Protein AF-A0A3E0H9E6-F1 (afdb_monomer_lite)

Foldseek 3Di:
DALQVLVVLLVVLLVVLVVLLVLLLLLLVLLCLCQPDPLNVLLVLLVLLLVLLVVCVPVLQVLLVVQVVVVVVDVPDDLVSLVVSVVRSDDPPDDPVNCVSCVVLSVVCSNDRSVVSSVVSNVSSVVSVPDFRDDPNDTDGQWDQDQDPNDGDTDGVLRVSVVSLLVSLVVLLVSLVSSLVSLLVSLVVLLVDQAPVSHHDDPLPDAAAEDQDDPPDDDVVCVVPVVLLVRLQVSLVSSLVVLCVSNVSSLVSSLSSCVSNPPVVCNVSSVVSNVSSVVSSVSSSVSSVPCSNSSDYHHHPPDD

Radius of gyration: 30.17 Å; chains: 1; bounding box: 60×54×99 Å

Structure (mmCIF, N/CA/C/O backbone):
data_AF-A0A3E0H9E6-F1
#
_entry.id   AF-A0A3E0H9E6-F1
#
loop_
_atom_site.group_PDB
_atom_site.id
_atom_site.type_symbol
_atom_site.label_atom_id
_atom_site.label_alt_id
_atom_site.label_comp_id
_atom_site.label_asym_id
_atom_site.label_entity_id
_atom_site.label_seq_id
_atom_site.pdbx_PDB_ins_code
_atom_site.Cartn_x
_atom_site.Cartn_y
_atom_site.Cartn_z
_atom_site.occupancy
_atom_site.B_iso_or_equiv
_atom_site.auth_seq_id
_atom_site.auth_comp_id
_atom_site.auth_asym_id
_atom_site.auth_atom_id
_atom_site.pdbx_PDB_model_num
ATOM 1 N N . MET A 1 1 ? 18.368 -17.566 -20.730 1.00 61.59 1 MET A N 1
ATOM 2 C CA . MET A 1 1 ? 16.972 -17.084 -20.854 1.00 61.59 1 MET A CA 1
ATOM 3 C C . MET A 1 1 ? 16.957 -16.021 -21.938 1.00 61.59 1 MET A C 1
ATOM 5 O O . MET A 1 1 ? 17.823 -15.155 -21.892 1.00 61.59 1 MET A O 1
ATOM 9 N N . SER A 1 2 ? 16.083 -16.123 -22.942 1.00 75.12 2 SER A N 1
ATOM 10 C CA . SER A 1 2 ? 16.075 -15.157 -24.052 1.00 75.12 2 SER A CA 1
ATOM 11 C C . SER A 1 2 ? 15.461 -13.810 -23.623 1.00 75.12 2 SER A C 1
ATOM 13 O O . SER A 1 2 ? 14.593 -13.808 -22.743 1.00 75.12 2 SER A O 1
ATOM 15 N N . PRO A 1 3 ? 15.856 -12.670 -24.232 1.00 72.81 3 PRO A N 1
ATOM 16 C CA . PRO A 1 3 ? 15.270 -11.351 -23.944 1.00 72.81 3 PRO A CA 1
ATOM 17 C C . PRO A 1 3 ? 13.743 -11.347 -24.084 1.00 72.81 3 PRO A C 1
ATOM 19 O O . PRO A 1 3 ? 13.028 -10.780 -23.264 1.00 72.81 3 PRO A O 1
ATOM 22 N N . TYR A 1 4 ? 13.245 -12.095 -25.070 1.00 78.81 4 TYR A N 1
ATOM 23 C CA . TYR A 1 4 ? 11.824 -12.295 -25.330 1.00 78.81 4 TYR A CA 1
ATOM 24 C C . TYR A 1 4 ? 11.073 -12.955 -24.160 1.00 78.81 4 TYR A C 1
ATOM 26 O O . TYR A 1 4 ? 9.999 -12.507 -23.763 1.00 78.81 4 TYR A O 1
ATOM 34 N N . GLN A 1 5 ? 11.640 -14.017 -23.576 1.00 83.06 5 GLN A N 1
ATOM 35 C CA . GLN A 1 5 ? 11.038 -14.696 -22.422 1.00 83.06 5 GLN A CA 1
ATOM 36 C C . GLN A 1 5 ? 11.009 -13.795 -21.185 1.00 83.06 5 GLN A C 1
ATOM 38 O O . GLN A 1 5 ? 10.076 -13.878 -20.386 1.00 83.06 5 GLN A O 1
ATOM 43 N N . LEU A 1 6 ? 12.032 -12.954 -21.020 1.00 82.50 6 LEU A N 1
ATOM 44 C CA . LEU A 1 6 ? 12.147 -12.050 -19.884 1.00 82.50 6 LEU A CA 1
ATOM 45 C C . LEU A 1 6 ? 11.140 -10.894 -19.980 1.00 82.50 6 LEU A C 1
ATOM 47 O O . LEU A 1 6 ? 10.395 -10.676 -19.027 1.00 82.50 6 LEU A O 1
ATOM 51 N N . GLY A 1 7 ? 11.047 -10.237 -21.141 1.00 81.00 7 GLY A N 1
ATOM 52 C CA . GLY A 1 7 ? 10.081 -9.157 -21.376 1.00 81.00 7 GLY A CA 1
ATOM 53 C C . GLY A 1 7 ? 8.632 -9.633 -21.258 1.00 81.00 7 GLY A C 1
ATOM 54 O O . GLY A 1 7 ? 7.837 -9.033 -20.539 1.00 81.00 7 GLY A O 1
ATOM 55 N N . ARG A 1 8 ? 8.301 -10.801 -21.830 1.00 86.25 8 ARG A N 1
ATOM 56 C CA . ARG A 1 8 ? 6.968 -11.412 -21.671 1.00 86.25 8 ARG A CA 1
ATOM 57 C C . ARG A 1 8 ? 6.643 -11.729 -20.205 1.00 86.25 8 ARG A C 1
ATOM 59 O O . ARG A 1 8 ? 5.490 -11.639 -19.787 1.00 86.25 8 ARG A O 1
ATOM 66 N N . ARG A 1 9 ? 7.637 -12.138 -19.407 1.00 87.50 9 ARG A N 1
ATOM 67 C CA . ARG A 1 9 ? 7.449 -12.382 -17.968 1.00 87.50 9 ARG A CA 1
ATOM 68 C C . ARG A 1 9 ? 7.161 -11.080 -17.223 1.00 87.50 9 ARG A C 1
ATOM 70 O O . ARG A 1 9 ? 6.265 -11.076 -16.386 1.00 87.50 9 ARG A O 1
ATOM 77 N N . TYR A 1 10 ? 7.892 -10.009 -17.523 1.00 88.88 10 TYR A N 1
ATOM 78 C CA . TYR A 1 10 ? 7.668 -8.698 -16.914 1.00 88.88 10 TYR A CA 1
ATOM 79 C C . TYR A 1 10 ? 6.276 -8.152 -17.248 1.00 88.88 10 TYR A C 1
ATOM 81 O O . TYR A 1 10 ? 5.536 -7.766 -16.349 1.00 88.88 10 TYR A O 1
ATOM 89 N N . GLU A 1 11 ? 5.864 -8.235 -18.511 1.00 88.12 11 GLU A N 1
ATOM 90 C CA .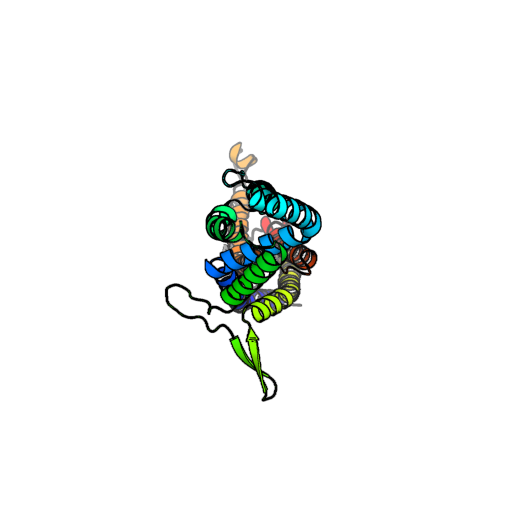 GLU A 1 11 ? 4.536 -7.807 -18.953 1.00 88.12 11 GLU A CA 1
ATOM 91 C C . GLU A 1 11 ? 3.410 -8.570 -18.235 1.00 88.12 11 GLU A C 1
ATOM 93 O O . GLU A 1 11 ? 2.479 -7.963 -17.712 1.00 88.12 11 GLU A O 1
ATOM 98 N N . ARG A 1 12 ? 3.522 -9.899 -18.105 1.00 89.94 12 ARG A N 1
ATOM 99 C CA . ARG A 1 12 ? 2.558 -10.705 -17.329 1.00 89.94 12 ARG A CA 1
ATOM 100 C C . ARG A 1 12 ? 2.491 -10.295 -15.859 1.00 89.94 12 ARG A C 1
ATOM 102 O O . ARG A 1 12 ? 1.411 -10.309 -15.275 1.00 89.94 12 ARG A O 1
ATOM 109 N N . LEU A 1 13 ? 3.629 -9.945 -15.259 1.00 91.31 13 LEU A N 1
ATOM 110 C CA . LEU A 1 13 ? 3.666 -9.446 -13.884 1.00 91.31 13 LEU A CA 1
ATOM 111 C C . LEU A 1 13 ? 2.996 -8.072 -13.769 1.00 91.31 13 LEU A C 1
ATOM 113 O O . LEU A 1 13 ? 2.311 -7.837 -12.778 1.00 91.31 13 LEU A O 1
ATOM 117 N N . LEU A 1 14 ? 3.135 -7.197 -14.770 1.00 89.69 14 LEU A N 1
ATOM 118 C CA . LEU A 1 14 ? 2.406 -5.927 -14.823 1.00 89.69 14 LEU A CA 1
ATOM 119 C C . LEU A 1 14 ? 0.898 -6.144 -14.977 1.00 89.69 14 LEU A C 1
ATOM 121 O O . LEU A 1 14 ? 0.135 -5.513 -14.261 1.00 89.69 14 LEU A O 1
ATOM 125 N N . PHE A 1 15 ? 0.455 -7.083 -15.819 1.00 89.50 15 PHE A N 1
ATOM 126 C CA . PHE A 1 15 ? -0.969 -7.431 -15.939 1.00 89.50 15 PHE A CA 1
ATOM 127 C C . PHE A 1 15 ? -1.581 -7.924 -14.621 1.00 89.50 15 PHE A C 1
ATOM 129 O O . PHE A 1 15 ? -2.765 -7.706 -14.365 1.00 89.50 15 PHE A O 1
ATOM 136 N N . PHE A 1 16 ? -0.777 -8.548 -13.758 1.00 89.94 16 PHE A N 1
ATOM 137 C CA . PHE A 1 16 ? -1.220 -8.975 -12.433 1.00 89.94 16 PHE A CA 1
ATOM 138 C C . PHE A 1 16 ? -1.542 -7.798 -11.491 1.00 89.94 16 PHE A C 1
ATOM 140 O O . PHE A 1 16 ? -2.224 -7.998 -10.486 1.00 89.94 16 PHE A O 1
ATOM 147 N N . SER A 1 17 ? -1.137 -6.563 -11.825 1.00 90.31 17 SER A N 1
ATOM 148 C CA . SER A 1 17 ? -1.519 -5.374 -11.055 1.00 90.31 17 SER A CA 1
ATOM 149 C C . SER A 1 17 ? -3.026 -5.115 -11.093 1.00 90.31 17 SER A C 1
ATOM 151 O O . SER A 1 17 ? -3.571 -4.650 -10.098 1.00 90.31 17 SER A O 1
ATOM 153 N N . GLY A 1 18 ? -3.722 -5.449 -12.186 1.00 89.44 18 GLY A N 1
ATOM 154 C CA . GLY A 1 18 ? -5.162 -5.208 -12.335 1.00 89.44 18 GLY A CA 1
ATOM 155 C C . GLY A 1 18 ? -5.994 -5.923 -11.263 1.00 89.44 18 GLY A C 1
ATOM 156 O O . GLY A 1 18 ? -6.644 -5.252 -10.459 1.00 89.44 18 GLY A O 1
ATOM 157 N N . PRO A 1 19 ? -5.935 -7.267 -11.176 1.00 91.56 19 PRO A N 1
ATOM 158 C CA . PRO A 1 19 ? -6.619 -8.021 -10.125 1.00 91.56 19 PRO A CA 1
ATOM 159 C C . PRO A 1 19 ? -6.210 -7.594 -8.710 1.00 91.56 19 PRO A C 1
ATOM 161 O O . PRO A 1 19 ? -7.069 -7.454 -7.842 1.00 91.56 19 PRO A O 1
ATOM 164 N N . LEU A 1 20 ? -4.918 -7.326 -8.479 1.00 92.38 20 LEU A N 1
ATOM 165 C CA . LEU A 1 20 ? -4.438 -6.839 -7.181 1.00 92.38 20 LEU A CA 1
ATOM 166 C C . LEU A 1 20 ? -5.007 -5.458 -6.835 1.00 92.38 20 LEU A C 1
ATOM 168 O O . LEU A 1 20 ? -5.327 -5.209 -5.676 1.00 92.38 20 LEU A O 1
ATOM 172 N N . THR A 1 21 ? -5.180 -4.582 -7.828 1.00 91.69 21 THR A N 1
ATOM 173 C CA . THR A 1 21 ? -5.786 -3.255 -7.644 1.00 91.69 21 THR A CA 1
ATOM 174 C C . THR A 1 21 ? -7.235 -3.406 -7.215 1.00 91.69 21 THR A C 1
ATOM 176 O O . THR A 1 21 ? -7.652 -2.750 -6.269 1.00 91.69 21 THR A O 1
ATOM 179 N N . LEU A 1 22 ? -7.995 -4.300 -7.853 1.00 90.25 22 LEU A N 1
ATOM 180 C CA . LEU A 1 22 ? -9.393 -4.548 -7.489 1.00 90.25 22 LEU A CA 1
ATOM 181 C C . LEU A 1 22 ? -9.526 -5.040 -6.045 1.00 90.25 22 LEU A C 1
ATOM 183 O O . LEU A 1 22 ? -10.359 -4.530 -5.298 1.00 90.25 22 LEU A O 1
ATOM 187 N N . VAL A 1 23 ? -8.671 -5.981 -5.632 1.00 90.56 23 VAL A N 1
ATOM 188 C CA . VAL A 1 23 ? -8.645 -6.466 -4.244 1.00 90.56 23 VAL A CA 1
ATOM 189 C C . VAL A 1 23 ? -8.260 -5.338 -3.281 1.00 90.56 23 VAL A C 1
ATOM 191 O O . VAL A 1 23 ? -8.924 -5.156 -2.263 1.00 90.56 23 VAL A O 1
ATOM 194 N N . ALA A 1 24 ? -7.239 -4.541 -3.605 1.00 90.81 24 ALA A N 1
ATOM 195 C CA . ALA A 1 24 ? -6.805 -3.424 -2.765 1.00 90.81 24 ALA A CA 1
ATOM 196 C C . ALA A 1 24 ? -7.877 -2.323 -2.646 1.00 90.81 24 ALA A C 1
ATOM 198 O O . ALA A 1 24 ? -8.090 -1.803 -1.554 1.00 90.81 24 ALA A O 1
ATOM 199 N N . ILE A 1 25 ? -8.586 -2.001 -3.734 1.00 90.06 25 ILE A N 1
ATOM 200 C CA . ILE A 1 25 ? -9.717 -1.059 -3.736 1.00 90.06 25 ILE A CA 1
ATOM 201 C C . ILE A 1 25 ? -10.853 -1.590 -2.865 1.00 90.06 25 ILE A C 1
ATOM 203 O O . ILE A 1 25 ? -11.429 -0.832 -2.091 1.00 90.06 25 ILE A O 1
ATOM 207 N N . PHE A 1 26 ? -11.172 -2.881 -2.960 1.00 86.62 26 PHE A N 1
ATOM 208 C CA . PHE A 1 26 ? -12.218 -3.487 -2.141 1.00 86.62 26 PHE A CA 1
ATOM 209 C C . PHE A 1 26 ? -11.893 -3.394 -0.644 1.00 86.62 26 PHE A C 1
ATOM 211 O O . PHE A 1 26 ? -12.731 -2.957 0.145 1.00 86.62 26 PHE A O 1
ATOM 218 N N . VAL A 1 27 ? -10.655 -3.720 -0.256 1.00 86.88 27 VAL A N 1
ATOM 219 C CA . VAL A 1 27 ? -10.186 -3.570 1.132 1.00 86.88 27 VAL A CA 1
ATOM 220 C C . VAL A 1 27 ? -10.214 -2.101 1.565 1.00 86.88 27 VAL A C 1
ATOM 222 O O . VAL A 1 27 ? -10.682 -1.802 2.662 1.00 86.88 27 VAL A O 1
ATOM 225 N N . LEU A 1 28 ? -9.782 -1.175 0.702 1.00 87.44 28 LEU A N 1
ATOM 226 C CA . LEU A 1 28 ? -9.833 0.263 0.975 1.00 87.44 28 LEU A CA 1
ATOM 227 C C . LEU A 1 28 ? -11.269 0.758 1.181 1.00 87.44 28 LEU A C 1
ATOM 229 O O . LEU A 1 28 ? -11.509 1.538 2.096 1.00 87.44 28 LEU A O 1
ATOM 233 N N . LEU A 1 29 ? -12.223 0.303 0.369 1.00 84.69 29 LEU A N 1
ATOM 234 C CA . LEU A 1 29 ? -13.629 0.684 0.484 1.00 84.69 29 LEU A CA 1
ATOM 235 C C . LEU A 1 29 ? -14.221 0.198 1.807 1.00 84.69 29 LEU A C 1
ATOM 237 O O . LEU A 1 29 ? -14.917 0.962 2.474 1.00 84.69 29 LEU A O 1
ATOM 241 N N . ILE A 1 30 ? -13.905 -1.029 2.233 1.00 80.62 30 ILE A N 1
ATOM 242 C CA . ILE A 1 30 ? -14.325 -1.533 3.550 1.00 80.62 30 ILE A CA 1
ATOM 243 C C . ILE A 1 30 ? -13.670 -0.719 4.676 1.00 80.62 30 ILE A C 1
ATOM 245 O O . ILE A 1 30 ? -14.348 -0.298 5.609 1.00 80.62 30 ILE A O 1
ATOM 249 N N . ALA A 1 31 ? -12.371 -0.429 4.578 1.00 80.75 31 ALA A N 1
ATOM 250 C CA . ALA A 1 31 ? -11.672 0.385 5.572 1.00 80.75 31 ALA A CA 1
ATOM 251 C C . ALA A 1 31 ? -12.256 1.808 5.663 1.00 80.75 31 ALA A C 1
ATOM 253 O O . ALA A 1 31 ? -12.462 2.339 6.756 1.00 80.75 31 ALA A O 1
ATOM 254 N N . PHE A 1 32 ? -12.570 2.418 4.520 1.00 80.38 32 PHE A N 1
ATOM 255 C CA . PHE A 1 32 ? -13.165 3.747 4.437 1.00 80.38 32 PHE A CA 1
ATOM 256 C C . PHE A 1 32 ? -14.582 3.766 5.012 1.00 80.38 32 PHE A C 1
ATOM 258 O O . PHE A 1 32 ? -14.895 4.604 5.852 1.00 80.38 32 PHE A O 1
ATOM 265 N N . THR A 1 33 ? -15.434 2.817 4.629 1.00 73.06 33 THR A N 1
ATOM 266 C CA . THR A 1 33 ? -16.810 2.720 5.148 1.00 73.06 33 THR A CA 1
ATOM 267 C C . THR A 1 33 ? -16.834 2.454 6.657 1.00 73.06 33 THR A C 1
ATOM 269 O O . THR A 1 33 ? -17.585 3.106 7.379 1.00 73.06 33 THR A O 1
ATOM 272 N N . SER A 1 34 ? -15.934 1.605 7.161 1.00 70.12 34 SER A N 1
ATOM 273 C CA . SER A 1 34 ? -15.783 1.311 8.596 1.00 70.12 34 SER A CA 1
ATOM 274 C C . SER A 1 34 ? -15.283 2.513 9.423 1.00 70.12 34 SER A C 1
ATOM 276 O O . SER A 1 34 ? -15.503 2.591 10.634 1.00 70.12 34 SER A O 1
ATOM 278 N N . THR A 1 35 ? -14.609 3.484 8.797 1.00 67.88 35 THR A N 1
ATOM 279 C CA . THR A 1 35 ? -14.005 4.641 9.490 1.00 67.88 35 THR A CA 1
ATOM 280 C C . THR A 1 35 ? -14.771 5.945 9.332 1.00 67.88 35 THR A C 1
ATOM 282 O O . THR A 1 35 ? -14.647 6.805 10.197 1.00 67.88 35 THR A O 1
ATOM 285 N N . THR A 1 36 ? -15.564 6.097 8.273 1.00 68.44 36 THR A N 1
ATOM 286 C CA . THR A 1 36 ? -16.276 7.349 7.962 1.00 68.44 36 THR A CA 1
ATOM 287 C C . THR A 1 36 ? -17.722 7.379 8.438 1.00 68.44 36 THR A C 1
ATOM 289 O O . THR A 1 36 ? -18.330 8.447 8.476 1.00 68.44 36 THR A O 1
ATOM 292 N N . GLN A 1 37 ? -18.286 6.241 8.839 1.00 71.38 37 GLN A N 1
ATOM 2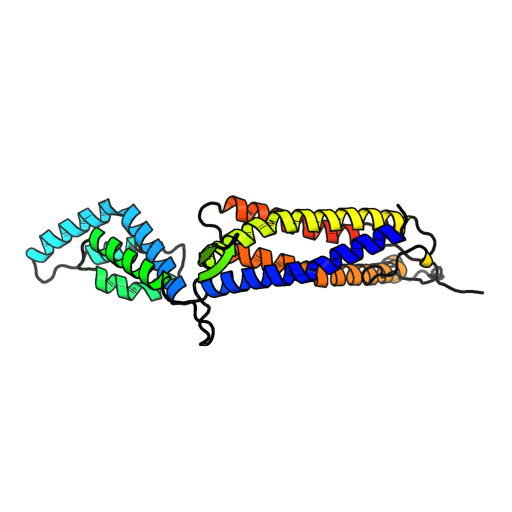93 C CA . GLN A 1 37 ? -19.630 6.225 9.400 1.00 71.38 37 GLN A CA 1
ATOM 294 C C . GLN A 1 37 ? -19.669 6.841 10.786 1.00 71.38 37 GLN A C 1
ATOM 296 O O . GLN A 1 37 ? -18.967 6.400 11.696 1.00 71.38 37 GLN A O 1
ATOM 301 N N . ASN A 1 38 ? -20.564 7.813 10.948 1.00 70.12 38 ASN A N 1
ATOM 302 C CA . ASN A 1 38 ? -20.732 8.556 12.188 1.00 70.12 38 ASN A CA 1
ATOM 303 C C . ASN A 1 38 ? -20.950 7.620 13.391 1.00 70.12 38 ASN A C 1
ATOM 305 O O . ASN A 1 38 ? -20.301 7.756 14.418 1.00 70.12 38 ASN A O 1
ATOM 309 N N . GLU A 1 39 ? -21.769 6.579 13.234 1.00 71.38 39 GLU A N 1
ATOM 310 C CA . GLU A 1 39 ? -22.038 5.597 14.294 1.00 71.38 39 GLU A CA 1
ATOM 311 C C . GLU A 1 39 ? -20.783 4.822 14.724 1.00 71.38 39 GLU A C 1
ATOM 313 O O . GLU A 1 39 ? -20.570 4.588 15.915 1.00 71.38 39 GLU A O 1
ATOM 318 N N . ARG A 1 40 ? -19.895 4.491 13.778 1.00 73.25 40 ARG A N 1
ATOM 319 C CA . ARG A 1 40 ? -18.621 3.807 14.052 1.00 73.25 40 ARG A CA 1
ATOM 320 C C . ARG A 1 40 ? -17.597 4.737 14.684 1.00 73.25 40 ARG A C 1
ATOM 322 O O . ARG A 1 40 ? -16.851 4.304 15.563 1.00 73.25 40 ARG A O 1
ATOM 329 N N . VAL A 1 41 ? -17.568 5.999 14.261 1.00 73.69 41 VAL A N 1
ATOM 330 C CA . VAL A 1 41 ? -16.743 7.043 14.880 1.00 73.69 41 VAL A CA 1
ATOM 331 C C . VAL A 1 41 ? -17.174 7.236 16.332 1.00 73.69 41 VAL A C 1
ATOM 333 O O . VAL A 1 41 ? -16.344 7.099 17.230 1.00 73.69 41 VAL A O 1
ATOM 336 N N . ILE A 1 42 ? -18.475 7.410 16.580 1.00 75.25 42 ILE A N 1
ATOM 337 C CA . ILE A 1 42 ? -19.043 7.532 17.927 1.00 75.25 42 ILE A CA 1
ATOM 338 C C . ILE A 1 42 ? -18.723 6.283 18.754 1.00 75.25 42 ILE A C 1
ATOM 340 O O . ILE A 1 42 ? -18.263 6.408 19.886 1.00 75.25 42 ILE A O 1
ATOM 344 N N . ALA A 1 43 ? -18.878 5.076 18.201 1.00 77.19 43 ALA A N 1
ATOM 345 C CA . ALA A 1 43 ? -18.550 3.844 18.916 1.00 77.19 43 ALA A CA 1
ATOM 346 C C . ALA A 1 43 ? -17.067 3.758 19.322 1.00 77.19 43 ALA A C 1
ATOM 348 O O . ALA A 1 43 ? -16.770 3.371 20.452 1.00 77.19 43 ALA A O 1
ATOM 349 N N . LYS A 1 44 ? -16.134 4.150 18.441 1.00 76.81 44 LYS A N 1
ATOM 350 C CA . LYS A 1 44 ? -14.692 4.205 18.755 1.00 76.81 44 LYS A CA 1
ATOM 351 C C . LYS A 1 44 ? -14.389 5.246 19.830 1.00 76.81 44 LYS A C 1
ATOM 353 O O . LYS A 1 44 ? -13.628 4.969 20.756 1.00 76.81 44 LYS A O 1
ATOM 358 N N . CYS A 1 45 ? -15.001 6.423 19.730 1.00 78.75 45 CYS A N 1
ATOM 359 C CA . CYS A 1 45 ? -14.861 7.466 20.737 1.00 78.75 45 CYS A CA 1
ATOM 360 C C . CYS A 1 45 ? -15.421 6.991 22.101 1.00 78.75 45 CYS A C 1
ATOM 362 O O . CYS A 1 45 ? -14.816 7.253 23.141 1.00 78.75 45 CYS A O 1
ATOM 364 N N . LEU A 1 46 ? -16.529 6.235 22.113 1.00 80.50 46 LEU A N 1
ATOM 365 C CA . LEU A 1 46 ? -17.115 5.648 23.325 1.00 80.50 46 LEU A CA 1
ATOM 366 C C . LEU A 1 46 ? -16.231 4.551 23.931 1.00 80.50 46 LEU A C 1
ATOM 368 O O . LEU A 1 46 ? -16.060 4.528 25.147 1.00 80.50 46 LEU A O 1
ATOM 372 N N . ASP A 1 47 ? -15.636 3.669 23.121 1.00 81.81 47 ASP A N 1
ATOM 373 C CA . ASP A 1 47 ? -14.676 2.670 23.618 1.00 81.81 47 ASP A CA 1
ATOM 374 C C . ASP A 1 47 ? -13.476 3.338 24.299 1.00 81.81 47 ASP A C 1
ATOM 376 O O . ASP A 1 47 ? -13.021 2.890 25.354 1.00 81.81 47 ASP A O 1
ATOM 380 N N . LEU A 1 48 ? -12.973 4.421 23.697 1.00 78.38 48 LEU A N 1
ATOM 381 C CA . LEU A 1 48 ? -11.870 5.195 24.250 1.00 78.38 48 LEU A CA 1
ATOM 382 C C . LEU A 1 48 ? -12.284 5.821 25.583 1.00 78.38 48 LEU A C 1
ATOM 384 O O . LEU A 1 48 ? -11.581 5.628 26.572 1.00 78.38 48 LEU A O 1
ATOM 388 N N . ALA A 1 49 ? -13.458 6.454 25.652 1.00 77.44 49 ALA A N 1
ATOM 389 C CA . ALA A 1 49 ? -14.003 6.984 26.901 1.00 77.44 49 ALA A CA 1
ATOM 390 C C . ALA A 1 49 ? -14.117 5.898 27.988 1.00 77.44 49 ALA A C 1
ATOM 392 O O . ALA A 1 49 ? -13.670 6.098 29.117 1.00 77.44 49 ALA A O 1
ATOM 393 N N . VAL A 1 50 ? -14.625 4.709 27.646 1.00 82.31 50 VAL A N 1
ATOM 394 C CA . VAL A 1 50 ? -14.699 3.562 28.569 1.00 82.31 50 VAL A CA 1
ATOM 395 C C . VAL A 1 50 ? -13.309 3.136 29.047 1.00 82.31 50 VAL A C 1
ATOM 397 O O . VAL A 1 50 ? -13.139 2.821 30.226 1.00 82.31 50 VAL A O 1
ATOM 400 N N . SER A 1 51 ? -12.304 3.125 28.169 1.00 82.56 51 SER A N 1
ATOM 401 C CA . SER A 1 51 ? -10.929 2.776 28.546 1.00 82.56 51 SER A CA 1
ATOM 402 C C . SER A 1 51 ? -10.323 3.785 29.529 1.00 82.56 51 SER A C 1
ATOM 404 O O . SER A 1 51 ? -9.698 3.385 30.516 1.00 82.56 51 SER A O 1
ATOM 406 N N . THR A 1 52 ? -10.586 5.079 29.337 1.00 80.25 52 THR A N 1
ATOM 407 C CA . THR A 1 52 ? -10.098 6.144 30.219 1.00 80.25 52 THR A CA 1
ATOM 408 C C . THR A 1 52 ? -10.806 6.126 31.572 1.00 80.25 52 THR A C 1
ATOM 410 O O . THR A 1 52 ? -10.146 6.254 32.606 1.00 80.25 52 THR A O 1
ATOM 413 N N . LEU A 1 53 ? -12.122 5.877 31.585 1.00 80.25 53 LEU A N 1
ATOM 414 C CA . LEU A 1 53 ? -12.905 5.688 32.812 1.00 80.25 53 LEU A CA 1
ATOM 415 C C . LEU A 1 53 ? -12.383 4.498 33.625 1.00 80.25 53 LEU A C 1
ATOM 417 O O . LEU A 1 53 ? -12.159 4.629 34.823 1.00 80.25 53 LEU A O 1
ATOM 421 N N . LYS A 1 54 ? -12.108 3.360 32.973 1.00 83.44 54 LYS A N 1
ATOM 422 C CA . LYS A 1 54 ? -11.532 2.175 33.635 1.00 83.44 54 LYS A CA 1
ATOM 423 C C . LYS A 1 54 ? -10.139 2.433 34.203 1.00 83.44 54 LYS A C 1
ATOM 425 O O . LYS A 1 54 ? -9.824 1.940 35.279 1.00 83.44 54 LYS A O 1
ATOM 430 N N . THR A 1 55 ? -9.316 3.203 33.495 1.00 85.50 55 THR A N 1
ATOM 431 C CA . THR A 1 55 ? -7.956 3.546 33.946 1.00 85.50 55 THR A CA 1
ATOM 432 C C . THR A 1 55 ? -7.983 4.413 35.209 1.00 85.50 55 THR A C 1
ATOM 434 O O . THR A 1 55 ? -7.101 4.299 36.053 1.00 85.50 55 THR A O 1
ATOM 437 N N . ASN A 1 56 ? -9.026 5.231 35.373 1.00 84.31 56 ASN A N 1
ATOM 438 C CA . ASN A 1 56 ? -9.186 6.164 36.488 1.00 84.31 56 ASN A CA 1
ATOM 439 C C . ASN A 1 56 ? -10.310 5.760 37.467 1.00 84.31 56 ASN A C 1
ATOM 441 O O . ASN A 1 56 ? -10.795 6.605 38.220 1.00 84.31 56 ASN A O 1
ATOM 445 N N . ASP A 1 57 ? -10.715 4.479 37.488 1.00 84.38 57 ASP A N 1
ATOM 446 C CA . ASP A 1 57 ? -11.856 3.978 38.283 1.00 84.38 57 ASP A CA 1
ATOM 447 C C . ASP A 1 57 ? -11.730 4.345 39.767 1.00 84.38 57 ASP A C 1
ATOM 449 O O . ASP A 1 57 ? -12.699 4.781 40.381 1.00 84.38 57 ASP A O 1
ATOM 453 N N . ALA A 1 58 ? -10.527 4.232 40.338 1.00 84.00 58 ALA A N 1
ATOM 454 C CA . ALA A 1 58 ? -10.284 4.514 41.752 1.00 84.00 58 ALA A CA 1
ATOM 455 C C . ALA A 1 58 ? -10.550 5.985 42.121 1.00 84.00 58 ALA A C 1
ATOM 457 O O . ALA A 1 58 ? -11.241 6.253 43.103 1.00 84.00 58 ALA A O 1
ATOM 458 N N . LEU A 1 59 ? -10.050 6.924 41.308 1.00 84.81 59 LEU A N 1
ATOM 459 C CA . LEU A 1 59 ? -10.209 8.367 41.522 1.00 84.81 59 LEU A CA 1
ATOM 460 C C . LEU A 1 59 ? -11.659 8.811 41.298 1.00 84.81 59 LEU A C 1
ATOM 462 O O . LEU A 1 59 ? -12.200 9.614 42.058 1.00 84.81 59 LEU A O 1
ATOM 466 N N . LEU A 1 60 ? -12.314 8.261 40.273 1.00 83.50 60 LEU A N 1
ATOM 467 C CA . LEU A 1 60 ? -13.717 8.557 39.978 1.00 83.50 60 LEU A CA 1
ATOM 468 C C . LEU A 1 60 ? -14.665 7.951 41.019 1.00 83.50 60 LEU A C 1
ATOM 470 O O . LEU A 1 60 ? -15.691 8.543 41.340 1.00 83.50 60 LEU A O 1
ATOM 474 N N . THR A 1 61 ? -14.328 6.786 41.574 1.00 86.06 61 THR A N 1
ATOM 475 C CA . THR A 1 61 ? -15.131 6.149 42.625 1.00 86.06 61 THR A CA 1
ATOM 476 C C . THR A 1 61 ? -15.029 6.916 43.942 1.00 86.06 61 THR A C 1
ATOM 478 O O . THR A 1 61 ? -16.053 7.110 44.595 1.00 86.06 61 THR A O 1
ATOM 481 N N . SER A 1 62 ? -13.841 7.398 44.334 1.00 85.75 62 SER A N 1
ATOM 482 C CA . SER A 1 62 ? -13.692 8.188 45.567 1.00 85.75 62 SER A CA 1
ATOM 483 C C . SER A 1 62 ? -14.455 9.512 45.487 1.00 85.75 62 SER A C 1
ATOM 485 O O . SER A 1 62 ? -15.248 9.819 46.374 1.00 85.75 62 SER A O 1
ATOM 487 N N . THR A 1 63 ? -14.308 10.238 44.376 1.00 83.62 63 THR A N 1
ATOM 488 C CA . THR A 1 63 ? -15.017 11.508 44.135 1.00 83.62 63 THR A CA 1
ATOM 489 C C . THR A 1 63 ? -16.529 11.327 43.995 1.00 83.62 63 THR A C 1
ATOM 491 O O . THR A 1 63 ? -17.295 12.190 44.422 1.00 83.62 63 THR A O 1
ATOM 494 N N . TRP A 1 64 ? -16.994 10.190 43.466 1.00 84.31 64 TRP A N 1
ATOM 495 C CA . TRP A 1 64 ? -18.419 9.843 43.440 1.00 84.31 64 TRP A CA 1
ATOM 496 C C . TRP A 1 64 ? -18.999 9.608 44.843 1.00 84.31 64 TRP A C 1
ATOM 498 O O . TRP A 1 64 ? -20.103 10.068 45.143 1.00 84.31 64 TRP A O 1
ATOM 508 N N . VAL A 1 65 ? -18.268 8.901 45.711 1.00 85.25 65 VAL A N 1
ATOM 509 C CA . VAL A 1 65 ? -18.692 8.640 47.098 1.00 85.25 65 VAL A CA 1
ATOM 510 C C . VAL A 1 65 ? -18.746 9.939 47.906 1.00 85.25 65 VAL A C 1
ATOM 512 O O . VAL A 1 65 ? -19.722 10.165 48.624 1.00 85.25 65 VAL A O 1
ATOM 515 N N . GLU A 1 66 ? -17.748 10.811 47.749 1.00 84.25 66 GLU A N 1
ATOM 516 C CA . GLU A 1 66 ? -17.732 12.153 48.351 1.00 84.25 66 GLU A CA 1
ATOM 517 C C . GLU A 1 66 ? -18.923 12.990 47.868 1.00 84.25 66 GLU A C 1
ATOM 519 O O . GLU A 1 66 ? -19.691 13.509 48.682 1.00 84.25 66 GLU A O 1
ATOM 524 N N . TYR A 1 67 ? -19.166 13.012 46.554 1.00 81.81 67 TYR A N 1
ATOM 525 C CA . TYR A 1 67 ? -20.315 13.695 45.964 1.00 81.81 67 TYR A CA 1
ATOM 526 C C . TYR A 1 67 ? -21.657 13.188 46.518 1.00 81.81 67 TYR A C 1
ATOM 528 O O . TYR A 1 67 ? -22.504 13.993 46.904 1.00 81.81 67 TYR A O 1
ATOM 536 N N . GLN A 1 68 ? -21.864 11.871 46.607 1.00 82.19 68 GLN A N 1
ATOM 537 C CA . GLN A 1 68 ? -23.082 11.285 47.184 1.00 82.19 68 GLN A CA 1
ATOM 538 C C . GLN A 1 68 ? -23.272 11.673 48.657 1.00 82.19 68 GLN A C 1
ATOM 540 O O . GLN A 1 68 ? -24.383 12.001 49.083 1.00 82.19 68 GLN A O 1
ATOM 545 N N . ALA A 1 69 ? -22.191 11.674 49.439 1.00 81.25 69 ALA A N 1
ATOM 546 C CA . ALA A 1 69 ? -22.235 12.050 50.847 1.00 81.25 69 ALA A CA 1
ATOM 547 C C . ALA A 1 69 ? -22.589 13.535 51.051 1.00 81.25 69 ALA A C 1
ATOM 549 O O . ALA A 1 69 ? -23.256 13.875 52.031 1.00 81.25 69 ALA A O 1
ATOM 550 N N . GLU A 1 70 ? -22.166 14.416 50.144 1.00 78.81 70 GLU A N 1
ATOM 551 C CA . GLU A 1 70 ? -22.370 15.868 50.247 1.00 78.81 70 GLU A CA 1
ATOM 552 C C . GLU A 1 70 ? -23.664 16.355 49.584 1.00 78.81 70 GLU A C 1
ATOM 554 O O . GLU A 1 70 ? -24.327 17.248 50.124 1.00 78.81 70 GLU A O 1
ATOM 559 N N . LYS A 1 71 ? -24.107 15.709 48.498 1.00 78.12 71 LYS A N 1
ATOM 560 C CA . LYS A 1 71 ? -25.418 15.942 47.863 1.00 78.12 71 LYS A CA 1
ATOM 561 C C . LYS A 1 71 ? -26.570 15.740 48.849 1.00 78.12 71 LYS A C 1
ATOM 563 O O . LYS A 1 71 ? -27.526 16.510 48.852 1.00 78.12 71 LYS A O 1
ATOM 568 N N . ASN A 1 72 ? -26.450 14.749 49.733 1.00 73.94 72 ASN A N 1
ATOM 569 C CA . ASN A 1 72 ? -27.444 14.486 50.776 1.00 73.94 72 ASN A CA 1
ATOM 570 C C . ASN A 1 72 ? -27.452 15.547 51.892 1.00 73.94 72 ASN A C 1
ATOM 572 O O . ASN A 1 72 ? -28.425 15.639 52.637 1.00 73.94 72 ASN A O 1
ATOM 576 N N . LYS A 1 73 ? -26.390 16.355 52.018 1.00 78.56 73 LYS A N 1
ATOM 577 C CA . LYS A 1 73 ? -26.240 17.368 53.075 1.00 78.56 73 LYS A CA 1
ATOM 578 C C . LYS A 1 73 ? -26.651 18.771 52.635 1.00 78.56 73 LYS A C 1
ATOM 580 O O . LYS A 1 73 ? -27.046 19.565 53.484 1.00 78.56 73 LYS A O 1
ATOM 585 N N . SER A 1 74 ? -26.562 19.111 51.346 1.00 67.38 74 SER A N 1
ATOM 586 C CA . SER A 1 74 ? -26.936 20.451 50.875 1.00 67.38 74 SER A CA 1
ATOM 587 C C . SER A 1 74 ? -27.485 20.472 49.446 1.00 67.38 74 SER A C 1
ATOM 589 O O . SER A 1 74 ? -26.992 19.791 48.551 1.00 67.38 74 SER A O 1
ATOM 591 N N . LYS A 1 75 ? -28.494 21.323 49.221 1.00 58.62 75 LYS A N 1
ATOM 592 C CA . LYS A 1 75 ? -29.172 21.496 47.923 1.00 58.62 75 LYS A CA 1
ATOM 593 C C . LYS A 1 75 ? -28.357 22.309 46.901 1.00 58.62 75 LYS A C 1
ATOM 595 O O . LYS A 1 75 ? -28.688 22.296 45.722 1.00 58.62 75 LYS A O 1
ATOM 600 N N . TYR A 1 76 ? -27.313 23.013 47.347 1.00 58.19 76 TYR A N 1
ATOM 601 C CA . TYR A 1 76 ? -26.508 23.938 46.532 1.00 58.19 76 TYR A CA 1
ATOM 602 C C . TYR A 1 76 ? -25.091 23.423 46.249 1.00 58.19 76 TYR A C 1
ATOM 604 O O . TYR A 1 76 ? -24.217 24.196 45.861 1.00 58.19 76 TYR A O 1
ATOM 612 N N . TYR A 1 77 ? -24.842 22.129 46.460 1.00 63.00 77 TYR A N 1
ATOM 613 C CA . TYR A 1 77 ? -23.514 21.569 46.268 1.00 63.00 77 TYR A CA 1
ATOM 614 C C . TYR A 1 77 ? -23.136 21.519 44.781 1.00 63.00 77 TYR A C 1
ATOM 616 O O . TYR A 1 77 ? -23.873 20.985 43.948 1.00 63.00 77 TYR A O 1
ATOM 624 N N . VAL A 1 78 ? -21.972 22.078 44.452 1.00 64.62 78 VAL A N 1
ATOM 625 C CA . VAL A 1 78 ? -21.413 22.054 43.097 1.00 64.62 78 VAL A CA 1
ATOM 626 C C . VAL A 1 78 ? -20.981 20.625 42.781 1.00 64.62 78 VAL A C 1
ATOM 628 O O . VAL A 1 78 ? -20.309 19.993 43.586 1.00 64.62 78 VAL A O 1
ATOM 631 N N . ASN A 1 79 ? -21.366 20.098 41.616 1.00 74.56 79 ASN A N 1
ATOM 632 C CA . ASN A 1 79 ? -21.073 18.716 41.231 1.00 74.56 79 ASN A CA 1
ATOM 633 C C . ASN A 1 79 ? -19.563 18.523 40.952 1.00 74.56 79 ASN A C 1
ATOM 635 O O . ASN A 1 79 ? -19.116 18.571 39.805 1.00 74.56 79 ASN A O 1
ATOM 639 N N . ALA A 1 80 ? -18.781 18.323 42.019 1.00 72.56 80 ALA A N 1
ATOM 640 C CA . ALA A 1 80 ? -17.341 18.066 41.976 1.00 72.56 80 ALA A CA 1
ATOM 641 C C . ALA A 1 80 ? -17.012 16.800 41.170 1.00 72.56 80 ALA A C 1
ATOM 643 O O . ALA A 1 80 ? -16.020 16.768 40.442 1.00 72.56 80 ALA A O 1
ATOM 644 N N . TYR A 1 81 ? -17.904 15.804 41.215 1.00 76.19 81 TYR A N 1
ATOM 645 C CA . TYR A 1 81 ? -17.807 14.612 40.384 1.00 76.19 81 TYR A CA 1
ATOM 646 C C . TYR A 1 81 ? -17.867 14.962 38.893 1.00 76.19 81 TYR A C 1
ATOM 648 O O . TYR A 1 81 ? -16.960 14.583 38.165 1.00 76.19 81 TYR A O 1
ATOM 656 N N . LYS A 1 82 ? -18.837 15.766 38.431 1.00 78.94 82 LYS A N 1
ATOM 657 C CA . LYS A 1 82 ? -18.924 16.219 37.022 1.00 78.94 82 LYS A CA 1
ATOM 658 C C . LYS A 1 82 ? -17.649 16.933 36.559 1.00 78.94 82 LYS A C 1
ATOM 660 O O . LYS A 1 82 ? -17.243 16.780 35.408 1.00 78.94 82 LYS A O 1
ATOM 665 N N . TYR A 1 83 ? -17.015 17.700 37.441 1.00 76.00 83 TYR A N 1
ATOM 666 C CA . TYR A 1 83 ? -15.775 18.404 37.128 1.00 76.00 83 TYR A CA 1
ATOM 667 C C . TYR A 1 83 ? -14.588 17.444 36.946 1.00 76.00 83 TYR A C 1
ATOM 669 O O . TYR A 1 83 ? -13.911 17.502 35.920 1.00 76.00 83 TYR A O 1
ATOM 677 N N . GLU A 1 84 ? -14.370 16.511 37.872 1.00 74.56 84 GLU A N 1
ATOM 678 C CA . GLU A 1 84 ? -13.300 15.507 37.746 1.00 74.56 84 GLU A CA 1
ATOM 679 C C . GLU A 1 84 ? -13.554 14.537 36.590 1.00 74.56 84 GLU A C 1
ATOM 681 O O . GLU A 1 84 ? -12.655 14.220 35.811 1.00 74.56 84 GLU A O 1
ATOM 686 N N . LEU A 1 85 ? -14.816 14.174 36.392 1.00 76.00 85 LEU A N 1
ATOM 687 C CA . LEU A 1 85 ? -15.294 13.429 35.244 1.00 76.00 85 LEU A CA 1
ATOM 688 C C . LEU A 1 85 ? -14.902 14.145 33.942 1.00 76.00 85 LEU A C 1
ATOM 690 O O . LEU A 1 85 ? -14.252 13.533 33.108 1.00 76.00 85 LEU A O 1
ATOM 694 N N . SER A 1 86 ? -15.154 15.452 33.801 1.00 74.31 86 SER A N 1
ATOM 695 C CA . SER A 1 86 ? -14.766 16.226 32.605 1.00 74.31 86 SER A CA 1
ATOM 696 C C . SER A 1 86 ? -13.255 16.302 32.345 1.00 74.31 86 SER A C 1
ATOM 698 O O . SER A 1 86 ? -12.839 16.334 31.187 1.00 74.31 86 SER A O 1
ATOM 700 N N . LYS A 1 87 ? -12.419 16.272 33.393 1.00 73.44 87 LYS A N 1
ATOM 701 C CA . LYS A 1 87 ? -10.952 16.245 33.251 1.00 73.44 87 LYS A CA 1
ATOM 702 C C . LYS A 1 87 ? -10.431 14.886 32.804 1.00 73.44 87 LYS A C 1
ATOM 704 O O . LYS A 1 87 ? -9.472 14.804 32.041 1.00 73.44 87 LYS A O 1
ATOM 709 N N . VAL A 1 88 ? -11.037 13.826 33.328 1.00 72.25 88 VAL A N 1
ATOM 710 C CA . VAL A 1 88 ? -10.601 12.447 33.115 1.00 72.25 88 VAL A CA 1
ATOM 711 C C . VAL A 1 88 ? -11.152 11.881 31.809 1.00 72.25 88 VAL A C 1
ATOM 713 O O . VAL A 1 88 ? -10.485 11.076 31.168 1.00 72.25 88 VAL A O 1
ATOM 716 N N . TRP A 1 89 ? -12.349 12.293 31.388 1.00 64.38 89 TRP A N 1
ATOM 717 C CA . TRP A 1 89 ? -13.062 11.696 30.254 1.00 64.38 89 TRP A CA 1
ATOM 718 C C . TRP A 1 89 ? -12.311 11.852 28.925 1.00 64.38 89 TRP A C 1
ATOM 720 O O . TRP A 1 89 ? -12.477 11.005 28.046 1.00 64.38 89 TRP A O 1
ATOM 730 N N . ILE A 1 90 ? -11.492 12.907 28.754 1.00 56.88 90 ILE A N 1
ATOM 731 C CA . ILE A 1 90 ? -10.808 13.212 27.486 1.00 56.88 90 ILE A CA 1
ATOM 732 C C . ILE A 1 90 ? -9.433 13.866 27.737 1.00 56.88 90 ILE A C 1
ATOM 734 O O . ILE A 1 90 ? -9.372 15.050 28.068 1.00 56.88 90 ILE A O 1
ATOM 738 N N . PRO A 1 91 ? -8.300 13.169 27.514 1.00 52.41 91 PRO A N 1
ATOM 739 C CA . PRO A 1 91 ? -7.020 13.852 27.391 1.00 52.41 91 PRO A CA 1
ATOM 740 C C . PRO A 1 91 ? -7.057 14.754 26.148 1.00 52.41 91 PRO A C 1
ATOM 742 O O . PRO A 1 91 ? -7.224 14.278 25.023 1.00 52.41 91 PRO A O 1
ATOM 745 N N . ILE A 1 92 ? -6.875 16.062 26.363 1.00 47.28 92 ILE A N 1
ATOM 746 C CA . ILE A 1 92 ? -6.858 17.145 25.353 1.00 47.28 92 ILE A CA 1
ATOM 747 C C . ILE A 1 92 ? -5.938 16.831 24.152 1.00 47.28 92 ILE A C 1
ATOM 749 O O . ILE A 1 92 ? -6.091 17.401 23.076 1.00 47.28 92 ILE A O 1
ATOM 753 N N . SER A 1 93 ? -4.992 15.906 24.311 1.00 44.19 93 SER A N 1
ATOM 754 C CA . SER A 1 93 ? -3.941 15.615 23.344 1.00 44.19 93 SER A CA 1
ATOM 755 C C . SER A 1 93 ? -4.306 14.652 22.213 1.00 44.19 93 SER A C 1
ATOM 757 O O . SER A 1 93 ? -3.511 14.564 21.280 1.00 44.19 93 SER A O 1
ATOM 759 N N . ILE A 1 94 ? -5.432 13.920 22.255 1.00 45.50 94 ILE A N 1
ATOM 760 C CA . ILE A 1 94 ? -5.613 12.794 21.318 1.00 45.50 94 ILE A CA 1
ATOM 761 C C . ILE A 1 94 ? -6.653 13.062 20.218 1.00 45.50 94 ILE A C 1
ATOM 763 O O . ILE A 1 94 ? -6.221 13.108 19.072 1.00 45.50 94 ILE A O 1
ATOM 767 N N . HIS A 1 95 ? -7.955 13.288 20.440 1.00 52.22 95 HIS A N 1
ATOM 768 C CA . HIS A 1 95 ? -8.925 13.413 19.320 1.00 52.22 95 HIS A CA 1
ATOM 769 C C . HIS A 1 95 ? -9.980 14.520 19.552 1.00 52.22 95 HIS A C 1
ATOM 771 O O . HIS A 1 95 ? -11.042 14.265 20.118 1.00 52.22 95 HIS A O 1
ATOM 777 N N . SER A 1 96 ? -9.715 15.743 19.074 1.00 53.62 96 SER A N 1
ATOM 778 C CA . SER A 1 96 ? -10.575 16.934 19.252 1.00 53.62 96 SER A CA 1
ATOM 779 C C . SER A 1 96 ? -11.999 16.808 18.682 1.00 53.62 96 SER A C 1
ATOM 781 O O . SER A 1 96 ? -12.891 17.511 19.144 1.00 53.62 96 SER A O 1
ATOM 783 N N . GLY A 1 97 ? -12.236 15.894 17.734 1.00 59.97 97 GLY A N 1
ATOM 784 C CA . GLY A 1 97 ? -13.569 15.625 17.176 1.00 59.97 97 GLY A CA 1
ATOM 785 C C . GLY A 1 97 ? -14.469 14.746 18.055 1.00 59.97 97 GLY A C 1
ATOM 786 O O . GLY A 1 97 ? -15.680 14.904 18.030 1.00 59.97 97 GLY A O 1
ATOM 787 N N . CYS A 1 98 ? -13.904 13.869 18.896 1.00 67.06 98 CYS A N 1
ATOM 788 C CA . CYS A 1 98 ? -14.706 12.984 19.753 1.00 67.06 98 CYS A CA 1
ATOM 789 C C . CYS A 1 98 ? -15.410 13.735 20.897 1.00 67.06 98 CYS A C 1
ATOM 791 O O . CYS A 1 98 ? -16.381 13.229 21.456 1.00 67.06 98 CYS A O 1
ATOM 793 N N . TYR A 1 99 ? -14.908 14.920 21.271 1.00 66.81 99 TYR A N 1
ATOM 794 C CA . TYR A 1 99 ? -15.445 15.702 22.384 1.00 66.81 99 TYR A CA 1
ATOM 795 C C . TYR A 1 99 ? -16.889 16.127 22.111 1.00 66.81 99 TYR A C 1
ATOM 797 O O . TYR A 1 99 ? -17.774 15.849 22.913 1.00 66.81 99 TYR A O 1
ATOM 805 N N . THR A 1 100 ? -17.147 16.730 20.948 1.00 67.06 100 THR A N 1
ATOM 806 C CA . THR A 1 100 ? -18.472 17.255 20.582 1.00 67.06 100 THR A CA 1
ATOM 807 C C . THR A 1 100 ? -19.532 16.166 20.465 1.00 67.06 100 THR A C 1
ATOM 809 O O . THR A 1 100 ? -20.695 16.397 20.794 1.00 67.06 100 THR A O 1
ATOM 812 N N . ASP A 1 101 ? -19.131 14.970 20.038 1.00 67.81 101 ASP A N 1
ATOM 813 C CA . ASP A 1 101 ? -20.050 13.852 19.820 1.00 67.81 101 ASP A CA 1
ATOM 814 C C . ASP A 1 101 ? -20.410 13.123 21.122 1.00 67.81 101 ASP A C 1
ATOM 816 O O . ASP A 1 101 ? -21.472 12.501 21.216 1.00 67.81 101 ASP A O 1
ATOM 820 N N . ILE A 1 102 ? -19.549 13.219 22.144 1.00 68.94 102 ILE A N 1
ATOM 821 C CA . ILE A 1 102 ? -19.711 12.512 23.421 1.00 68.94 102 ILE A CA 1
ATOM 822 C C . ILE A 1 102 ? -20.158 13.417 24.569 1.00 68.94 102 ILE A C 1
ATOM 824 O O . ILE A 1 102 ? -20.698 12.908 25.550 1.00 68.94 102 ILE A O 1
ATOM 828 N N . ASP A 1 103 ? -20.039 14.738 24.440 1.00 72.00 103 ASP A N 1
ATOM 829 C CA . ASP A 1 103 ? -20.412 15.71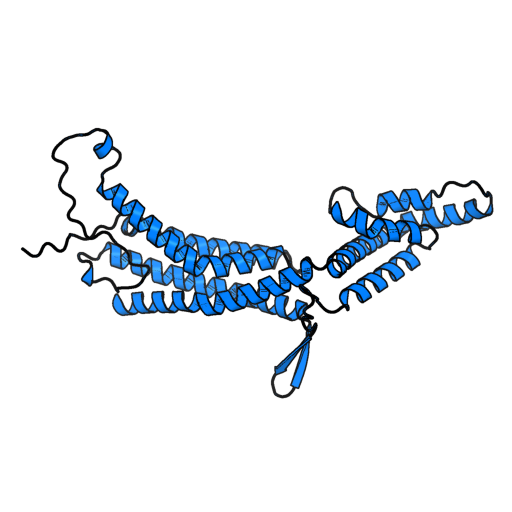4 25.477 1.00 72.00 103 ASP A CA 1
ATOM 830 C C . ASP A 1 103 ? -21.840 15.491 26.018 1.00 72.00 103 ASP A C 1
ATOM 832 O O . ASP A 1 103 ? -22.084 15.467 27.224 1.00 72.00 103 ASP A O 1
ATOM 836 N N . LYS A 1 104 ? -22.780 15.143 25.129 1.00 74.56 104 LYS A N 1
ATOM 837 C CA . LYS A 1 104 ? -24.170 14.804 25.493 1.00 74.56 104 LYS A CA 1
ATOM 838 C C . LYS A 1 104 ? -24.277 13.599 26.435 1.00 74.56 104 LYS A C 1
ATOM 840 O O . LYS A 1 104 ? -25.196 13.528 27.250 1.00 74.56 104 LYS A O 1
ATOM 845 N N . PHE A 1 105 ? -23.366 12.633 26.328 1.00 72.50 105 PHE A N 1
ATOM 846 C CA . PHE A 1 105 ? -23.315 11.473 27.220 1.00 72.50 105 PHE A CA 1
ATOM 847 C C . PHE A 1 105 ? -22.639 11.796 28.556 1.00 72.50 105 PHE A C 1
ATOM 849 O O . PHE A 1 105 ? -22.935 11.133 29.549 1.00 72.50 105 PHE A O 1
ATOM 856 N N . LEU A 1 106 ? -21.788 12.824 28.603 1.00 70.06 106 LEU A N 1
ATOM 857 C CA . LEU A 1 106 ? -21.174 13.320 29.834 1.00 70.06 106 LEU A CA 1
ATOM 858 C C . LEU A 1 106 ? -22.210 14.004 30.729 1.00 70.06 106 LEU A C 1
ATOM 860 O O . LEU A 1 106 ? -22.244 13.768 31.937 1.00 70.06 106 LEU A O 1
ATOM 864 N N . GLU A 1 107 ? -23.123 14.771 30.135 1.00 71.56 107 GLU A N 1
ATOM 865 C CA . GLU A 1 107 ? -24.246 15.363 30.868 1.00 71.56 107 GLU A CA 1
ATOM 866 C C . GLU A 1 107 ? -25.209 14.309 31.426 1.00 71.56 107 GLU A C 1
ATOM 868 O O . GLU A 1 107 ? -25.663 14.437 32.560 1.00 71.56 107 GLU A O 1
ATOM 873 N N . GLN A 1 108 ? -25.463 13.235 30.672 1.00 71.25 108 GLN A N 1
ATOM 874 C CA . GLN A 1 108 ? -26.274 12.099 31.133 1.00 71.25 108 GLN A CA 1
ATOM 875 C C . GLN A 1 108 ? -25.565 11.264 32.215 1.00 71.25 108 GLN A C 1
ATOM 877 O O . GLN A 1 108 ? -26.228 10.653 33.051 1.00 71.25 108 GLN A O 1
ATOM 882 N N . GLY A 1 109 ? -24.228 11.232 32.201 1.00 69.00 109 GLY A N 1
ATOM 883 C CA . GLY A 1 109 ? -23.399 10.448 33.119 1.00 69.00 109 GLY A CA 1
ATOM 884 C C . GLY A 1 109 ? -23.085 11.120 34.458 1.00 69.00 109 GLY A C 1
ATOM 885 O O . GLY A 1 109 ? -22.614 10.458 35.377 1.00 69.00 109 GLY A O 1
ATOM 886 N N . ALA A 1 110 ? -23.355 12.422 34.595 1.00 70.44 110 ALA A N 1
ATOM 887 C CA . ALA A 1 110 ? -22.968 13.223 35.762 1.00 70.44 110 ALA A CA 1
ATOM 888 C C . ALA A 1 110 ? -23.661 12.827 37.085 1.00 70.44 110 ALA A C 1
ATOM 890 O O . ALA A 1 110 ? -23.221 13.254 38.153 1.00 70.44 110 ALA A O 1
ATOM 891 N N . ASP A 1 111 ? -24.728 12.026 37.012 1.00 73.62 111 ASP A N 1
ATOM 892 C CA . ASP A 1 111 ? -25.502 11.511 38.150 1.00 73.62 111 ASP A CA 1
ATOM 893 C C . ASP A 1 111 ? -25.480 9.971 38.242 1.00 73.62 111 ASP A C 1
ATOM 895 O O . ASP A 1 111 ? -26.279 9.378 38.971 1.00 73.62 111 ASP A O 1
ATOM 899 N N . THR A 1 112 ? -24.590 9.293 37.512 1.00 80.88 112 THR A N 1
ATOM 900 C CA . THR A 1 112 ? -24.468 7.825 37.539 1.00 80.88 112 THR A CA 1
ATOM 901 C C . THR A 1 112 ? -23.154 7.373 38.160 1.00 80.88 112 THR A C 1
ATOM 903 O O . THR A 1 112 ? -22.135 8.050 38.071 1.00 80.88 112 THR A O 1
ATOM 906 N N . ASN A 1 113 ? -23.168 6.185 38.772 1.00 83.19 113 ASN A N 1
ATOM 907 C CA . ASN A 1 113 ? -21.952 5.557 39.276 1.00 83.19 113 ASN A CA 1
ATOM 908 C C . ASN A 1 113 ? -20.961 5.340 38.111 1.00 83.19 113 ASN A C 1
ATOM 910 O O . ASN A 1 113 ? -21.381 4.824 37.070 1.00 83.19 113 ASN A O 1
ATOM 914 N N . PRO A 1 114 ? -19.660 5.653 38.275 1.00 80.81 114 PRO A N 1
ATOM 915 C CA . PRO A 1 114 ? -18.649 5.472 37.232 1.00 80.81 114 PRO A CA 1
ATOM 916 C C . PRO A 1 114 ? -18.648 4.078 36.578 1.00 80.81 114 PRO A C 1
ATOM 918 O O . PRO A 1 114 ? -18.441 3.960 35.368 1.00 80.81 114 PRO A O 1
ATOM 921 N N . ARG A 1 115 ? -18.929 3.012 37.342 1.00 82.44 115 ARG A N 1
ATOM 922 C CA . ARG A 1 115 ? -18.988 1.633 36.818 1.00 82.44 115 ARG A CA 1
ATOM 923 C C . ARG A 1 115 ? -20.233 1.366 35.975 1.00 82.44 115 ARG A C 1
ATOM 925 O O . ARG A 1 115 ? -20.147 0.732 34.919 1.00 82.44 115 ARG A O 1
ATOM 932 N N . ASP A 1 116 ? -21.378 1.875 36.410 1.00 84.06 116 ASP A N 1
ATOM 933 C CA . ASP A 1 116 ? -22.641 1.756 35.675 1.00 84.06 116 ASP A CA 1
ATOM 934 C C . ASP A 1 116 ? -22.605 2.610 34.404 1.00 84.06 116 ASP A C 1
ATOM 936 O O . ASP A 1 116 ? -23.040 2.193 33.328 1.00 84.06 116 ASP A O 1
ATOM 940 N N . LEU A 1 117 ? -21.970 3.775 34.493 1.00 82.81 117 LEU A N 1
ATOM 941 C CA . LEU A 1 117 ? -21.685 4.628 33.357 1.00 82.81 117 LEU A CA 1
ATOM 942 C C . LEU A 1 117 ? -20.792 3.907 32.337 1.00 82.81 117 LEU A C 1
ATOM 944 O O . LEU A 1 117 ? -21.181 3.778 31.177 1.00 82.81 117 LEU A O 1
ATOM 948 N N . ALA A 1 118 ? -19.654 3.348 32.760 1.00 82.50 118 ALA A N 1
ATOM 949 C CA . ALA A 1 118 ? -18.752 2.615 31.869 1.00 82.50 118 ALA A CA 1
ATOM 950 C C . ALA A 1 118 ? -19.435 1.411 31.191 1.00 82.50 118 ALA A C 1
ATOM 952 O O . ALA A 1 118 ? -19.219 1.160 30.002 1.00 82.50 118 ALA A O 1
ATOM 953 N N . THR A 1 119 ? -20.289 0.673 31.907 1.00 85.56 119 THR A N 1
ATOM 954 C CA . THR A 1 119 ? -21.042 -0.450 31.322 1.00 85.56 119 THR A CA 1
ATOM 955 C C . THR A 1 119 ? -22.136 0.014 30.359 1.00 85.56 119 THR A C 1
ATOM 957 O O . THR A 1 119 ? -22.316 -0.607 29.309 1.00 85.56 119 THR A O 1
ATOM 960 N N . SER A 1 120 ? -22.831 1.117 30.650 1.00 85.19 120 SER A N 1
ATOM 961 C CA . SER A 1 120 ? -23.839 1.693 29.748 1.00 85.19 120 SER A CA 1
ATOM 962 C C . SER A 1 120 ? -23.225 2.201 28.437 1.00 85.19 120 SER A C 1
ATOM 964 O O . SER A 1 120 ? -23.754 1.921 27.360 1.00 85.19 120 SER A O 1
ATOM 966 N N . LEU A 1 121 ? -22.067 2.867 28.510 1.00 82.69 121 LEU A N 1
ATOM 967 C CA . LEU A 1 121 ? -21.324 3.348 27.343 1.00 82.69 121 LEU A CA 1
ATOM 968 C C . LEU A 1 121 ? -20.754 2.180 26.540 1.00 82.69 121 LEU A C 1
ATOM 970 O O . LEU A 1 121 ? -20.851 2.175 25.317 1.00 82.69 121 LEU A O 1
ATOM 974 N N . SER A 1 122 ? -20.250 1.147 27.220 1.00 85.06 122 SER A N 1
ATOM 975 C CA . SER A 1 122 ? -19.810 -0.094 26.579 1.00 85.06 122 SER A CA 1
ATOM 976 C C . SER A 1 122 ? -20.946 -0.779 25.813 1.00 85.06 122 SER A C 1
ATOM 978 O O . SER A 1 122 ? -20.716 -1.265 24.710 1.00 85.06 122 SER A O 1
ATOM 980 N N . LYS A 1 123 ? -22.164 -0.838 26.369 1.00 86.88 123 LYS A N 1
ATOM 981 C CA . LYS A 1 123 ? -23.332 -1.393 25.663 1.00 86.88 123 LYS A CA 1
ATOM 982 C C . LYS A 1 123 ? -23.700 -0.551 24.444 1.00 86.88 123 LYS A C 1
ATOM 984 O O . LYS A 1 123 ? -23.782 -1.097 23.351 1.00 86.88 123 LYS A O 1
ATOM 989 N N . LYS A 1 124 ? -23.797 0.775 24.599 1.00 83.50 124 LYS A N 1
ATOM 990 C CA . LYS A 1 124 ? -24.065 1.693 23.478 1.00 83.50 124 LYS A CA 1
ATOM 991 C C . LYS A 1 124 ? -23.016 1.577 22.370 1.00 83.50 124 LYS A C 1
ATOM 993 O O . LYS A 1 124 ? -23.374 1.562 21.199 1.00 83.50 124 LYS A O 1
ATOM 998 N N . ALA A 1 125 ? -21.735 1.450 22.718 1.00 81.38 125 ALA A N 1
ATOM 999 C CA . ALA A 1 125 ? -20.667 1.243 21.744 1.00 81.38 125 ALA A CA 1
ATOM 1000 C C . ALA A 1 125 ? -20.832 -0.081 20.982 1.00 81.38 125 ALA A C 1
ATOM 1002 O O . ALA A 1 125 ? -20.584 -0.133 19.780 1.00 81.38 125 ALA A O 1
ATOM 1003 N N . VAL A 1 126 ? -21.269 -1.152 21.654 1.00 84.38 126 VAL A N 1
ATOM 1004 C CA . VAL A 1 126 ? -21.578 -2.437 21.006 1.00 84.38 126 VAL A CA 1
ATOM 1005 C C . VAL A 1 126 ? -22.798 -2.318 20.091 1.00 84.38 126 VAL A C 1
ATOM 1007 O O . VAL A 1 126 ? -22.750 -2.821 18.971 1.00 84.38 126 VAL A O 1
ATOM 1010 N N . ASP A 1 127 ? -23.849 -1.623 20.518 1.00 84.06 127 ASP A N 1
ATOM 1011 C CA . ASP A 1 127 ? -25.066 -1.431 19.722 1.00 84.06 127 ASP A CA 1
ATOM 1012 C C . ASP A 1 127 ? -24.779 -0.618 18.450 1.00 84.06 127 ASP A C 1
ATOM 1014 O O . ASP A 1 127 ? -25.138 -1.044 17.354 1.00 84.06 127 ASP A O 1
ATOM 1018 N N . LEU A 1 128 ? -24.012 0.471 18.569 1.00 80.88 128 LEU A N 1
ATOM 1019 C CA . LEU A 1 128 ? -23.539 1.286 17.439 1.00 80.88 128 LEU A CA 1
ATOM 1020 C C . LEU A 1 128 ? -22.534 0.558 16.528 1.00 80.88 128 LEU A C 1
ATOM 1022 O O . LEU A 1 128 ? -22.301 0.964 15.397 1.00 80.88 128 LEU A O 1
ATOM 1026 N N . LYS A 1 129 ? -21.907 -0.524 17.001 1.00 73.69 129 LYS A N 1
ATOM 1027 C CA . LYS A 1 129 ? -21.088 -1.423 16.166 1.00 73.69 129 LYS A CA 1
ATOM 1028 C C . LYS A 1 129 ? -21.900 -2.530 15.500 1.00 73.69 129 LYS A C 1
ATOM 1030 O O . LYS A 1 129 ? -21.346 -3.286 14.700 1.00 73.69 129 LYS A O 1
ATOM 1035 N N . ASN A 1 130 ? -23.160 -2.699 15.872 1.00 75.81 130 ASN A N 1
ATOM 1036 C CA . ASN A 1 130 ? -24.044 -3.698 15.282 1.00 75.81 130 ASN A CA 1
ATOM 1037 C C . ASN A 1 130 ? -25.015 -3.076 14.274 1.00 75.81 130 ASN A C 1
ATOM 1039 O O . ASN A 1 130 ? -25.740 -3.817 13.611 1.00 75.81 130 ASN A O 1
ATOM 1043 N N . THR A 1 131 ? -25.030 -1.749 14.139 1.00 72.62 131 THR A N 1
ATOM 1044 C CA . THR A 1 131 ? -25.768 -1.082 13.074 1.00 72.62 131 THR A CA 1
ATOM 1045 C C . THR A 1 131 ? -25.146 -1.401 11.707 1.00 72.62 131 THR A C 1
ATOM 1047 O O . THR A 1 131 ? -23.911 -1.473 11.576 1.00 72.62 131 THR A O 1
ATOM 1050 N N . PRO A 1 132 ? -25.990 -1.670 10.692 1.00 66.00 132 PRO A N 1
ATOM 1051 C CA . PRO A 1 132 ? -25.530 -2.050 9.365 1.00 66.00 132 PRO A CA 1
ATOM 1052 C C . PRO A 1 132 ? -24.792 -0.889 8.700 1.00 66.00 132 PRO A C 1
ATOM 1054 O O . PRO A 1 132 ? -25.163 0.275 8.846 1.00 66.00 132 PRO A O 1
ATOM 1057 N N . LEU A 1 133 ? -23.752 -1.213 7.933 1.00 65.75 133 LEU A N 1
ATOM 1058 C CA . LEU A 1 133 ? -22.974 -0.208 7.225 1.00 65.75 133 LEU A CA 1
ATOM 1059 C C . LEU A 1 133 ? -23.842 0.429 6.118 1.00 65.75 133 LEU A C 1
ATOM 1061 O O . LEU A 1 133 ? -24.209 -0.239 5.159 1.00 65.75 133 LEU A O 1
ATOM 1065 N N . GLN A 1 134 ? -24.126 1.729 6.206 1.00 63.41 134 GLN A N 1
ATOM 1066 C CA . GLN A 1 134 ? -24.783 2.505 5.148 1.00 63.41 134 GLN A CA 1
ATOM 1067 C C . GLN A 1 134 ? -23.800 3.428 4.408 1.00 63.41 134 GLN A C 1
ATOM 1069 O O . GLN A 1 134 ? -23.012 4.147 5.027 1.00 63.41 134 GLN A O 1
ATOM 1074 N N . PHE A 1 135 ? -23.853 3.438 3.074 1.00 61.53 135 PHE A N 1
ATOM 1075 C CA . PHE A 1 135 ? -23.121 4.393 2.234 1.00 61.53 135 PHE A CA 1
ATOM 1076 C C . PHE A 1 135 ? -24.075 5.017 1.210 1.00 61.53 135 PHE A C 1
ATOM 1078 O O . PHE A 1 135 ? -24.611 4.312 0.361 1.00 61.53 135 PHE A O 1
ATOM 1085 N N . TYR A 1 136 ? -24.330 6.329 1.314 1.00 62.03 136 TYR A N 1
ATOM 1086 C CA . TYR A 1 136 ? -25.291 7.062 0.464 1.00 62.03 136 TYR A CA 1
ATOM 1087 C C . TYR A 1 136 ? -26.664 6.365 0.308 1.00 62.03 136 TYR A C 1
ATOM 1089 O O . TYR A 1 136 ? -27.237 6.328 -0.777 1.00 62.03 136 TYR A O 1
ATOM 1097 N N . GLY A 1 137 ? -27.193 5.793 1.396 1.00 62.31 137 GLY A N 1
ATOM 1098 C CA . GLY A 1 137 ? -28.491 5.103 1.402 1.00 62.31 137 GLY A CA 1
ATOM 1099 C C . GLY A 1 137 ? -28.467 3.659 0.884 1.00 62.31 137 GLY A C 1
ATOM 1100 O O . GLY A 1 137 ? -29.510 3.014 0.860 1.00 62.31 137 GLY A O 1
ATOM 1101 N N . ILE A 1 138 ? -27.300 3.133 0.501 1.00 65.56 138 ILE A N 1
ATOM 1102 C CA . ILE A 1 138 ? -27.115 1.719 0.165 1.00 65.56 138 ILE A CA 1
ATOM 1103 C C . ILE A 1 138 ? -26.612 0.991 1.411 1.00 65.56 138 ILE A C 1
ATOM 1105 O O . ILE A 1 138 ? -25.554 1.324 1.952 1.00 65.56 138 ILE A O 1
ATOM 1109 N N . GLU A 1 139 ? -27.372 -0.006 1.861 1.00 64.88 139 GLU A N 1
ATOM 1110 C CA . GLU A 1 139 ? -26.963 -0.906 2.939 1.00 64.88 139 GLU A CA 1
ATOM 1111 C C . GLU A 1 139 ? -25.946 -1.916 2.406 1.00 64.88 139 GLU A C 1
ATOM 1113 O O . GLU A 1 139 ? -26.241 -2.742 1.539 1.00 64.88 139 GLU A O 1
ATOM 1118 N N . ILE A 1 140 ? -24.725 -1.846 2.926 1.00 65.44 140 ILE A N 1
ATOM 1119 C CA . ILE A 1 140 ? -23.717 -2.876 2.727 1.00 65.44 140 ILE A CA 1
ATOM 1120 C C . ILE A 1 140 ? -24.028 -3.969 3.757 1.00 65.44 140 ILE A C 1
ATOM 1122 O O . ILE A 1 140 ? -24.108 -3.670 4.953 1.00 65.44 140 ILE A O 1
ATOM 1126 N N . PRO A 1 141 ? -24.224 -5.232 3.334 1.00 61.94 141 PRO A N 1
ATOM 1127 C CA . PRO A 1 141 ? -24.472 -6.313 4.275 1.00 61.94 141 PRO A CA 1
ATOM 1128 C C . PRO A 1 141 ? -23.325 -6.371 5.284 1.00 61.94 141 PRO A C 1
ATOM 1130 O O . PRO A 1 141 ? -22.170 -6.253 4.911 1.00 61.94 141 PRO A O 1
ATOM 1133 N N . ASP A 1 142 ? -23.625 -6.559 6.566 1.00 61.19 142 ASP A N 1
ATOM 1134 C CA . ASP A 1 142 ? -22.597 -6.553 7.621 1.00 61.19 142 ASP A CA 1
ATOM 1135 C C . ASP A 1 142 ? -21.833 -7.896 7.699 1.00 61.19 142 ASP A C 1
ATOM 1137 O O . ASP A 1 142 ? -20.772 -8.027 8.317 1.00 61.19 142 ASP A O 1
ATOM 1141 N N . LYS A 1 143 ? -22.367 -8.927 7.028 1.00 70.31 143 LYS A N 1
ATOM 1142 C CA . LYS A 1 143 ? -21.816 -10.284 6.979 1.00 70.31 143 LYS A CA 1
ATOM 1143 C C . LYS A 1 143 ? -21.784 -10.794 5.544 1.00 70.31 143 LYS A C 1
ATOM 1145 O O . LYS A 1 143 ? -22.801 -10.758 4.855 1.00 70.31 143 LYS A O 1
ATOM 1150 N N . ALA A 1 144 ? -20.638 -11.315 5.126 1.00 64.94 144 ALA A N 1
ATOM 1151 C CA . ALA A 1 144 ? -20.517 -12.078 3.894 1.00 64.94 144 ALA A CA 1
ATOM 1152 C C . ALA A 1 144 ? -20.782 -13.560 4.192 1.00 64.94 144 ALA A C 1
ATOM 1154 O O . ALA A 1 144 ? -20.174 -14.126 5.106 1.00 64.94 144 ALA A O 1
ATOM 1155 N N . ASP A 1 145 ? -21.670 -14.184 3.417 1.00 67.56 145 ASP A N 1
ATOM 1156 C CA . ASP A 1 145 ? -21.838 -15.638 3.403 1.00 67.56 145 ASP A CA 1
ATOM 1157 C C . ASP A 1 145 ? -20.779 -16.232 2.468 1.00 67.56 145 ASP A C 1
ATOM 1159 O O . ASP A 1 145 ? -20.944 -16.248 1.248 1.00 67.56 145 ASP A O 1
ATOM 1163 N N . ILE A 1 146 ? -19.671 -16.713 3.035 1.00 66.94 146 ILE A N 1
ATOM 1164 C CA . ILE A 1 146 ? -18.649 -17.419 2.260 1.00 66.94 146 ILE A CA 1
ATOM 1165 C C . ILE A 1 146 ? -18.922 -18.917 2.386 1.00 66.94 146 ILE A C 1
ATOM 1167 O O . ILE A 1 146 ? -18.925 -19.481 3.483 1.00 66.94 146 ILE A O 1
ATOM 1171 N N . GLY A 1 147 ? -19.188 -19.561 1.250 1.00 59.19 147 GLY A N 1
ATOM 1172 C CA . GLY A 1 147 ? -19.316 -21.010 1.168 1.00 59.19 147 GLY A CA 1
ATOM 1173 C C . GLY A 1 147 ? -17.937 -21.659 1.127 1.00 59.19 147 GLY A C 1
ATOM 1174 O O . GLY A 1 147 ? -17.283 -21.631 0.089 1.00 59.19 147 GLY A O 1
ATOM 1175 N N . VAL A 1 148 ? -17.502 -22.259 2.234 1.00 65.19 148 VAL A N 1
ATOM 1176 C CA . VAL A 1 148 ? -16.251 -23.029 2.303 1.00 65.19 148 VAL A CA 1
ATOM 1177 C C . VAL A 1 148 ? -16.609 -24.476 2.635 1.00 65.19 148 VAL A C 1
ATOM 1179 O O . VAL A 1 148 ? -17.271 -24.739 3.637 1.00 65.19 148 VAL A O 1
ATOM 1182 N N . PHE A 1 149 ? -16.231 -25.418 1.763 1.00 67.06 149 PHE A N 1
ATOM 1183 C CA . PHE A 1 149 ? -16.506 -26.857 1.923 1.00 67.06 149 PHE A CA 1
ATOM 1184 C C . PHE A 1 149 ? -17.963 -27.181 2.315 1.00 67.06 149 PHE A C 1
ATOM 1186 O O . PHE A 1 149 ? -18.218 -27.883 3.287 1.00 67.06 149 PHE A O 1
ATOM 1193 N N . SER A 1 150 ? -18.940 -26.647 1.571 1.00 65.50 150 SER A N 1
ATOM 1194 C CA . SER A 1 150 ? -20.383 -26.845 1.816 1.00 65.50 150 SER A CA 1
ATOM 1195 C C . SER A 1 150 ? -20.937 -26.249 3.124 1.00 65.50 150 SER A C 1
ATOM 1197 O O . SER A 1 150 ? -22.134 -26.378 3.390 1.00 65.50 150 SER A O 1
ATOM 1199 N N . THR A 1 151 ? -20.123 -25.541 3.913 1.00 65.38 151 THR A N 1
ATOM 1200 C CA . THR A 1 151 ? -20.578 -24.785 5.089 1.00 65.38 151 THR A CA 1
ATOM 1201 C C . THR A 1 151 ? -20.662 -23.294 4.768 1.00 65.38 151 THR A C 1
ATOM 1203 O O . THR A 1 151 ? -19.756 -22.722 4.161 1.00 65.38 151 THR A O 1
ATOM 1206 N N . ARG A 1 152 ? -21.780 -22.658 5.141 1.00 69.12 152 ARG A N 1
ATOM 1207 C CA . ARG A 1 152 ? -21.963 -21.205 5.016 1.00 69.12 152 ARG A CA 1
ATOM 1208 C C . ARG A 1 152 ? -21.434 -20.548 6.282 1.00 69.12 152 ARG A C 1
ATOM 1210 O O . ARG A 1 152 ? -22.077 -20.625 7.328 1.00 69.12 152 ARG A O 1
ATOM 1217 N N . ILE A 1 153 ? -20.263 -19.931 6.193 1.00 70.75 153 ILE A N 1
ATOM 1218 C CA . ILE A 1 153 ? -19.674 -19.198 7.312 1.00 70.75 153 ILE A CA 1
ATOM 1219 C C . ILE A 1 153 ? -20.015 -17.719 7.129 1.00 70.75 153 ILE A C 1
ATOM 1221 O O . ILE A 1 153 ? -19.672 -17.116 6.113 1.00 70.75 153 ILE A O 1
ATOM 1225 N N . LYS A 1 154 ? -20.692 -17.144 8.128 1.00 74.12 154 LYS A N 1
ATOM 1226 C CA . LYS A 1 154 ? -21.015 -15.714 8.197 1.00 74.12 154 LYS A CA 1
ATOM 1227 C C . LYS A 1 154 ? -19.843 -14.958 8.805 1.00 74.12 154 LYS A C 1
ATOM 1229 O O . LYS A 1 154 ? -19.681 -14.966 10.025 1.00 74.12 154 LYS A O 1
ATOM 1234 N N . ILE A 1 155 ? -19.040 -14.303 7.973 1.00 70.00 155 ILE A N 1
ATOM 1235 C CA . ILE A 1 155 ? -17.878 -13.524 8.426 1.00 70.00 155 ILE A CA 1
ATOM 1236 C C . ILE A 1 155 ? -18.224 -12.035 8.370 1.00 70.00 155 ILE A C 1
ATOM 1238 O O . ILE A 1 155 ? -18.775 -11.565 7.375 1.00 70.00 155 ILE A O 1
ATOM 1242 N N . LYS A 1 156 ? -17.912 -11.294 9.442 1.00 70.50 156 LYS A N 1
ATOM 1243 C CA . LYS A 1 156 ? -18.047 -9.828 9.462 1.00 70.50 156 LYS A CA 1
ATOM 1244 C C . LYS A 1 156 ? -17.097 -9.201 8.440 1.00 70.50 156 LYS A C 1
ATOM 1246 O O . LYS A 1 156 ? -15.939 -9.616 8.362 1.00 70.50 156 LYS A O 1
ATOM 1251 N N . PHE A 1 157 ? -17.545 -8.180 7.711 1.00 72.19 157 PHE A N 1
ATOM 1252 C CA . PHE A 1 157 ? -16.705 -7.522 6.701 1.00 72.19 157 PHE A CA 1
ATOM 1253 C C . PHE A 1 157 ? -15.427 -6.909 7.281 1.00 72.19 157 PHE A C 1
ATOM 1255 O O . PHE A 1 157 ? -14.382 -7.021 6.647 1.00 72.19 157 PHE A O 1
ATOM 1262 N N . ASP A 1 158 ? -15.463 -6.380 8.508 1.00 70.81 158 ASP A N 1
ATOM 1263 C CA . ASP A 1 158 ? -14.259 -5.890 9.198 1.00 70.81 158 ASP A CA 1
ATOM 1264 C C . ASP A 1 158 ? -13.203 -7.000 9.365 1.00 70.81 158 ASP A C 1
ATOM 1266 O O . ASP A 1 158 ? -12.021 -6.807 9.087 1.00 70.81 158 ASP A O 1
ATOM 1270 N N . SER A 1 159 ? -13.625 -8.200 9.778 1.00 77.75 159 SER A N 1
ATOM 1271 C CA . SER A 1 159 ? -12.724 -9.348 9.944 1.00 77.75 159 SER A CA 1
ATOM 1272 C C . SER A 1 159 ? -12.200 -9.858 8.603 1.00 77.75 159 SER A C 1
ATOM 1274 O O . SER A 1 159 ? -11.034 -10.241 8.506 1.00 77.75 159 SER A O 1
ATOM 1276 N N . LEU A 1 160 ? -13.043 -9.839 7.567 1.00 79.56 160 LEU A N 1
ATOM 1277 C CA . LEU A 1 160 ? -12.646 -10.186 6.206 1.00 79.56 160 LEU A CA 1
ATOM 1278 C C . LEU A 1 160 ? -11.620 -9.188 5.652 1.00 79.56 160 LEU A C 1
ATOM 1280 O O . LEU A 1 160 ? -10.627 -9.610 5.067 1.00 79.56 160 LEU A O 1
ATOM 1284 N N . ALA A 1 161 ? -11.825 -7.887 5.864 1.00 81.25 161 ALA A N 1
ATOM 1285 C CA . ALA A 1 161 ? -10.903 -6.841 5.435 1.00 81.25 161 ALA A CA 1
ATOM 1286 C C . ALA A 1 161 ? -9.547 -6.968 6.131 1.00 81.25 161 ALA A C 1
ATOM 1288 O O . ALA A 1 161 ? -8.526 -6.946 5.451 1.00 81.25 161 ALA A O 1
ATOM 1289 N N . ILE A 1 162 ? -9.528 -7.209 7.447 1.00 82.62 162 ILE A N 1
ATOM 1290 C CA . ILE A 1 162 ? -8.286 -7.464 8.193 1.00 82.62 162 ILE A CA 1
ATOM 1291 C C . ILE A 1 162 ? -7.572 -8.710 7.650 1.00 82.62 162 ILE A C 1
ATOM 1293 O O . ILE A 1 162 ? -6.366 -8.674 7.411 1.00 82.62 162 ILE A O 1
ATOM 1297 N N . ALA A 1 163 ? -8.298 -9.807 7.414 1.00 84.19 163 ALA A N 1
ATOM 1298 C CA . ALA A 1 163 ? -7.713 -11.029 6.862 1.00 84.19 163 ALA A CA 1
ATOM 1299 C C . ALA A 1 163 ? -7.126 -10.800 5.458 1.00 84.19 163 ALA A C 1
ATOM 1301 O O . ALA A 1 163 ? -5.995 -11.208 5.183 1.00 84.19 163 ALA A O 1
A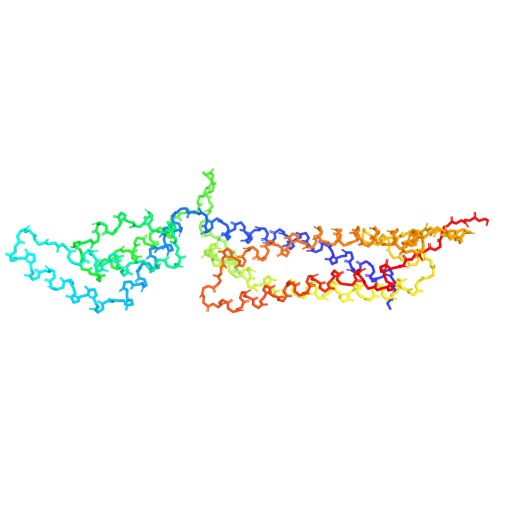TOM 1302 N N . LEU A 1 164 ? -7.860 -10.097 4.589 1.00 86.44 164 LEU A N 1
ATOM 1303 C CA . LEU A 1 164 ? -7.397 -9.725 3.255 1.00 86.44 164 LEU A CA 1
ATOM 1304 C C . LEU A 1 164 ? -6.166 -8.822 3.330 1.00 86.44 164 LEU A C 1
ATOM 1306 O O . LEU A 1 164 ? -5.184 -9.106 2.656 1.00 86.44 164 LEU A O 1
ATOM 1310 N N . GLN A 1 165 ? -6.167 -7.809 4.192 1.00 86.94 165 GLN A N 1
ATOM 1311 C CA . GLN A 1 165 ? -5.050 -6.888 4.404 1.00 86.94 165 GLN A CA 1
ATOM 1312 C C . GLN A 1 165 ? -3.782 -7.620 4.871 1.00 86.94 165 GLN A C 1
ATOM 1314 O O . GLN A 1 165 ? -2.710 -7.403 4.305 1.00 86.94 165 GLN A O 1
ATOM 1319 N N . ILE A 1 166 ? -3.906 -8.554 5.822 1.00 87.38 166 ILE A N 1
ATOM 1320 C CA . ILE A 1 166 ? -2.792 -9.404 6.273 1.00 87.38 166 ILE A CA 1
ATOM 1321 C C . ILE A 1 166 ? -2.284 -10.289 5.130 1.00 87.38 166 ILE A C 1
ATOM 1323 O O . ILE A 1 166 ? -1.075 -10.422 4.947 1.00 87.38 166 ILE A O 1
ATOM 1327 N N . SER A 1 167 ? -3.186 -10.883 4.343 1.00 89.00 167 SER A N 1
ATOM 1328 C CA . SER A 1 167 ? -2.813 -11.752 3.220 1.00 89.00 167 SER A CA 1
ATOM 1329 C C . SER A 1 167 ? -2.211 -10.990 2.034 1.00 89.00 167 SER A C 1
ATOM 1331 O O . SER A 1 167 ? -1.363 -11.524 1.321 1.00 89.00 167 SER A O 1
ATOM 1333 N N . LEU A 1 168 ? -2.604 -9.729 1.836 1.00 90.75 168 LEU A N 1
ATOM 1334 C CA . LEU A 1 168 ? -2.166 -8.910 0.711 1.00 90.75 168 LEU A CA 1
ATOM 1335 C C . LEU A 1 168 ? -0.705 -8.483 0.877 1.00 90.75 168 LEU A C 1
ATOM 1337 O O . LEU A 1 168 ? 0.027 -8.446 -0.107 1.00 90.75 168 LEU A O 1
ATOM 1341 N N . ALA A 1 169 ? -0.247 -8.251 2.110 1.00 89.62 169 ALA A N 1
ATOM 1342 C CA . ALA A 1 169 ? 1.136 -7.884 2.414 1.00 89.62 169 ALA A CA 1
ATOM 1343 C C . ALA A 1 169 ? 2.192 -8.830 1.792 1.00 89.62 169 ALA A C 1
ATOM 1345 O O . ALA A 1 169 ? 2.999 -8.363 0.981 1.00 89.62 169 ALA A O 1
ATOM 1346 N N . PRO A 1 170 ? 2.217 -10.146 2.098 1.00 92.25 170 PRO A N 1
ATOM 1347 C CA . PRO A 1 170 ? 3.197 -11.059 1.515 1.00 92.25 170 PRO A CA 1
ATOM 1348 C C . PRO A 1 170 ? 3.025 -11.200 -0.000 1.00 92.25 170 PRO A C 1
ATOM 1350 O O . PRO A 1 170 ? 4.021 -11.297 -0.715 1.00 92.25 170 PRO A O 1
ATOM 1353 N N . ILE A 1 171 ? 1.788 -11.158 -0.509 1.00 94.31 171 ILE A N 1
ATOM 1354 C CA . ILE A 1 171 ? 1.514 -11.229 -1.951 1.00 94.31 171 ILE A CA 1
ATOM 1355 C C . ILE A 1 171 ? 2.139 -10.029 -2.672 1.00 94.31 171 ILE A C 1
ATOM 1357 O O . ILE A 1 171 ? 2.829 -10.217 -3.674 1.00 94.31 171 ILE A O 1
ATOM 1361 N N . LEU A 1 172 ? 1.959 -8.813 -2.148 1.00 94.12 172 LEU A N 1
ATOM 1362 C CA . LEU A 1 172 ? 2.539 -7.594 -2.713 1.00 94.12 172 LEU A CA 1
ATOM 1363 C C . LEU A 1 172 ? 4.061 -7.606 -2.645 1.00 94.12 172 LEU A C 1
ATOM 1365 O O . LEU A 1 172 ? 4.705 -7.246 -3.625 1.00 94.12 172 LEU A O 1
ATOM 1369 N N . VAL A 1 173 ? 4.646 -8.062 -1.536 1.00 94.12 173 VAL A N 1
ATOM 1370 C CA . VAL A 1 173 ? 6.106 -8.173 -1.403 1.00 94.12 173 VAL A CA 1
ATOM 1371 C C . VAL A 1 173 ? 6.676 -9.165 -2.422 1.00 94.12 173 VAL A C 1
ATOM 1373 O O . VAL A 1 173 ? 7.636 -8.841 -3.122 1.00 94.12 173 VAL A O 1
ATOM 1376 N N . ILE A 1 174 ? 6.069 -10.346 -2.570 1.00 95.00 174 ILE A N 1
ATOM 1377 C CA . ILE A 1 174 ? 6.501 -11.354 -3.553 1.00 95.00 174 ILE A CA 1
ATOM 1378 C C . ILE A 1 174 ? 6.338 -10.824 -4.982 1.00 95.00 174 ILE A C 1
ATOM 1380 O O . ILE A 1 174 ? 7.225 -11.008 -5.823 1.00 95.00 174 ILE A O 1
ATOM 1384 N N . TRP A 1 175 ? 5.221 -10.157 -5.266 1.00 95.69 175 TRP A N 1
ATOM 1385 C CA . TRP A 1 175 ? 4.926 -9.600 -6.581 1.00 95.69 175 TRP A CA 1
ATOM 1386 C C . TRP A 1 175 ? 5.880 -8.457 -6.953 1.00 95.69 175 TRP A C 1
ATOM 1388 O O . TRP A 1 175 ? 6.525 -8.527 -8.002 1.00 95.69 175 TRP A O 1
ATOM 1398 N N . LEU A 1 176 ? 6.055 -7.459 -6.082 1.00 95.69 176 LEU A N 1
ATOM 1399 C CA . LEU A 1 176 ? 6.982 -6.343 -6.297 1.00 95.69 176 LEU A CA 1
ATOM 1400 C C . LEU A 1 176 ? 8.439 -6.819 -6.349 1.00 95.69 176 LEU A C 1
ATOM 1402 O O . LEU A 1 176 ? 9.195 -6.389 -7.217 1.00 95.69 176 LEU A O 1
ATOM 1406 N N . GLY A 1 177 ? 8.834 -7.766 -5.493 1.00 94.62 177 GLY A N 1
ATOM 1407 C CA . GLY A 1 177 ? 10.162 -8.384 -5.546 1.00 94.62 177 GLY A CA 1
ATOM 1408 C C . GLY A 1 177 ? 10.414 -9.136 -6.858 1.00 94.62 177 GLY A C 1
ATOM 1409 O O . GLY A 1 177 ? 11.513 -9.073 -7.424 1.00 94.62 177 GLY A O 1
ATOM 1410 N N . SER A 1 178 ? 9.383 -9.796 -7.394 1.00 94.50 178 SER A N 1
ATOM 1411 C CA . SER A 1 178 ? 9.431 -10.452 -8.706 1.00 94.50 178 SER A CA 1
ATOM 1412 C C . SER A 1 178 ? 9.521 -9.445 -9.853 1.00 94.50 178 SER A C 1
ATOM 1414 O O . SER A 1 178 ? 10.290 -9.671 -10.794 1.00 94.50 178 SER A O 1
ATOM 1416 N N . LEU A 1 179 ? 8.786 -8.330 -9.771 1.00 94.38 179 LEU A N 1
ATOM 1417 C CA . LEU A 1 179 ? 8.876 -7.215 -10.718 1.00 94.38 179 LEU A CA 1
ATOM 1418 C C . LEU A 1 179 ? 10.280 -6.610 -10.715 1.00 94.38 179 LEU A C 1
ATOM 1420 O O . LEU A 1 179 ? 10.899 -6.547 -11.774 1.00 94.38 179 LEU A O 1
ATOM 1424 N N . TYR A 1 180 ? 10.811 -6.266 -9.539 1.00 95.25 180 TYR A N 1
ATOM 1425 C CA . TYR A 1 180 ? 12.165 -5.737 -9.365 1.00 95.25 180 TYR A CA 1
ATOM 1426 C C . TYR A 1 180 ? 13.208 -6.669 -9.985 1.00 95.25 180 TYR A C 1
ATOM 1428 O O . TYR A 1 180 ? 13.985 -6.260 -10.844 1.00 95.25 180 TYR A O 1
ATOM 1436 N N . SER A 1 181 ? 13.185 -7.952 -9.614 1.00 94.69 181 SER A N 1
ATOM 1437 C CA . SER A 1 181 ? 14.179 -8.925 -10.078 1.00 94.69 181 SER A CA 1
ATOM 1438 C C . SER A 1 181 ? 14.123 -9.140 -11.590 1.00 94.69 181 SER A C 1
ATOM 1440 O O . SER A 1 181 ? 15.160 -9.276 -12.243 1.00 94.69 181 SER A O 1
ATOM 1442 N N . THR A 1 182 ? 12.915 -9.184 -12.160 1.00 92.62 182 THR A N 1
ATOM 1443 C CA . THR A 1 182 ? 12.729 -9.358 -13.607 1.00 92.62 182 THR A CA 1
ATOM 1444 C C . THR A 1 182 ? 13.186 -8.108 -14.350 1.00 92.62 182 THR A C 1
ATOM 1446 O O . THR A 1 182 ? 13.943 -8.220 -15.314 1.00 92.62 182 THR A O 1
ATOM 1449 N N . ARG A 1 183 ? 12.815 -6.925 -13.852 1.00 92.19 183 ARG A N 1
ATOM 1450 C CA . ARG A 1 183 ? 13.157 -5.648 -14.472 1.00 92.19 183 ARG A CA 1
ATOM 1451 C C . ARG A 1 183 ? 14.641 -5.323 -14.384 1.00 92.19 183 ARG A C 1
ATOM 1453 O O . ARG A 1 183 ? 15.219 -4.856 -15.354 1.00 92.19 183 ARG A O 1
ATOM 1460 N N . PHE A 1 184 ? 15.285 -5.633 -13.263 1.00 94.00 184 PHE A N 1
ATOM 1461 C CA . PHE A 1 184 ? 16.728 -5.469 -13.096 1.00 94.00 184 PHE A CA 1
ATOM 1462 C C . PHE A 1 184 ? 17.519 -6.339 -14.080 1.00 94.00 184 PHE A C 1
ATOM 1464 O O . PHE A 1 184 ? 18.477 -5.890 -14.704 1.00 94.00 184 PHE A O 1
ATOM 1471 N N . ARG A 1 185 ? 17.099 -7.593 -14.281 1.00 91.62 185 ARG A N 1
ATOM 1472 C CA . ARG A 1 185 ? 17.721 -8.464 -15.292 1.00 91.62 185 ARG A CA 1
ATOM 1473 C C . ARG A 1 185 ? 17.511 -7.926 -16.702 1.00 91.62 185 ARG A C 1
ATOM 1475 O O . ARG A 1 185 ? 18.411 -8.027 -17.531 1.00 91.62 185 ARG A O 1
ATOM 1482 N N . GLU A 1 186 ? 16.339 -7.364 -16.965 1.00 89.44 186 GLU A N 1
ATOM 1483 C CA . GLU A 1 186 ? 16.016 -6.782 -18.259 1.00 89.44 186 GLU A CA 1
ATOM 1484 C C . GLU A 1 186 ? 16.850 -5.530 -18.529 1.00 89.44 186 GLU A C 1
ATOM 1486 O O . GLU A 1 186 ? 17.465 -5.437 -19.588 1.00 89.44 186 GLU A O 1
ATOM 1491 N N . SER A 1 187 ? 16.974 -4.628 -17.553 1.00 90.75 187 SER A N 1
ATOM 1492 C CA . SER A 1 187 ? 17.772 -3.405 -17.682 1.00 90.75 187 SER A CA 1
ATOM 1493 C C . SER A 1 187 ? 19.244 -3.703 -17.969 1.00 90.75 187 SER A C 1
ATOM 1495 O O . SER A 1 187 ? 19.866 -3.038 -18.797 1.00 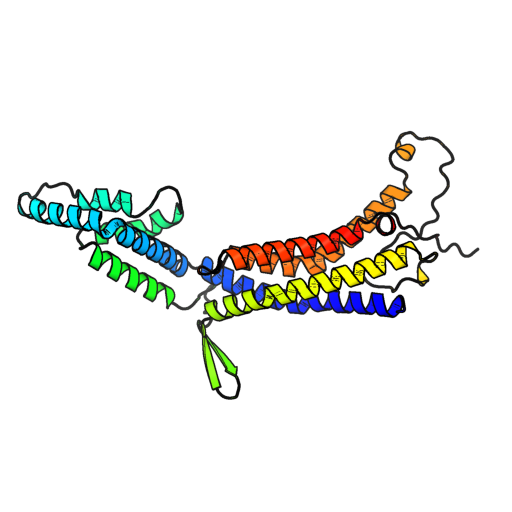90.75 187 SER A O 1
ATOM 1497 N N . LEU A 1 188 ? 19.800 -4.757 -17.362 1.00 91.06 188 LEU A N 1
ATOM 1498 C CA . LEU A 1 188 ? 21.157 -5.226 -17.653 1.00 91.06 188 LEU A CA 1
ATOM 1499 C C . LEU A 1 188 ? 21.313 -5.757 -19.086 1.00 91.06 188 LEU A C 1
ATOM 1501 O O . LEU A 1 188 ? 22.355 -5.539 -19.708 1.00 91.06 188 LEU A O 1
ATOM 1505 N N . LEU A 1 189 ? 20.307 -6.458 -19.618 1.00 88.44 189 LEU A N 1
ATOM 1506 C CA . LEU A 1 189 ? 20.322 -6.930 -21.007 1.00 88.44 189 LEU A CA 1
ATOM 1507 C C . LEU A 1 189 ? 20.185 -5.765 -21.989 1.00 88.44 189 LEU A C 1
ATOM 1509 O O . LEU A 1 189 ? 20.918 -5.710 -22.974 1.00 88.44 189 LEU A O 1
ATOM 1513 N N . ILE A 1 190 ? 19.303 -4.813 -21.690 1.00 87.38 190 ILE A N 1
ATOM 1514 C CA . ILE A 1 190 ? 19.095 -3.603 -22.490 1.00 87.38 190 ILE A CA 1
ATOM 1515 C C . ILE A 1 190 ? 20.363 -2.748 -22.520 1.00 87.38 190 ILE A C 1
ATOM 1517 O O . ILE A 1 190 ? 20.772 -2.292 -23.589 1.00 87.38 190 ILE A O 1
ATOM 1521 N N . GLY A 1 191 ? 21.046 -2.600 -21.382 1.00 86.56 191 GLY A N 1
ATOM 1522 C CA . GLY A 1 191 ? 22.329 -1.900 -21.309 1.00 86.56 191 GLY A CA 1
ATOM 1523 C C . GLY A 1 191 ? 23.351 -2.459 -22.305 1.00 86.56 191 GLY A C 1
ATOM 1524 O O . GLY A 1 191 ? 24.026 -1.691 -22.993 1.00 86.56 191 GLY A O 1
ATOM 1525 N N . LYS A 1 192 ? 23.387 -3.789 -22.464 1.00 88.00 192 LYS A N 1
ATOM 1526 C CA . LYS A 1 192 ? 24.296 -4.508 -23.375 1.00 88.00 192 LYS A CA 1
ATOM 1527 C C . LYS A 1 192 ? 23.819 -4.579 -24.830 1.00 88.00 192 LYS A C 1
ATOM 1529 O O . LYS A 1 192 ? 24.627 -4.878 -25.704 1.00 88.00 192 LYS A O 1
ATOM 1534 N N . ALA A 1 193 ? 22.541 -4.333 -25.110 1.00 86.31 193 ALA A N 1
ATOM 1535 C CA . ALA A 1 193 ? 21.990 -4.455 -26.457 1.00 86.31 193 ALA A CA 1
ATOM 1536 C C . ALA A 1 193 ? 22.502 -3.337 -27.382 1.00 86.31 193 ALA A C 1
ATOM 1538 O O . ALA A 1 193 ? 22.500 -2.165 -27.006 1.00 86.31 193 ALA A O 1
ATOM 1539 N N . SER A 1 194 ? 22.916 -3.679 -28.603 1.00 83.19 194 SER A N 1
ATOM 1540 C CA . SER A 1 194 ? 23.368 -2.703 -29.609 1.00 83.19 194 SER A CA 1
ATOM 1541 C C . SER A 1 194 ? 22.219 -2.091 -30.412 1.00 83.19 194 SER A C 1
ATOM 1543 O O . SER A 1 194 ? 22.301 -0.940 -30.830 1.00 83.19 194 SER A O 1
ATOM 1545 N N . HIS A 1 195 ? 21.130 -2.839 -30.595 1.00 81.56 195 HIS A N 1
ATOM 1546 C CA . HIS A 1 195 ? 20.004 -2.438 -31.431 1.00 81.56 195 HIS A CA 1
ATOM 1547 C C . HIS A 1 195 ? 18.658 -2.617 -30.727 1.00 81.56 195 HIS A C 1
ATOM 1549 O O . HIS A 1 195 ? 18.482 -3.524 -29.912 1.00 81.56 195 HIS A O 1
ATOM 1555 N N . ILE A 1 196 ? 17.694 -1.772 -31.103 1.00 79.56 196 ILE A N 1
ATOM 1556 C CA . ILE A 1 196 ? 16.353 -1.727 -30.508 1.00 79.56 196 ILE A CA 1
ATOM 1557 C C . ILE A 1 196 ? 15.546 -3.011 -30.741 1.00 79.56 196 ILE A C 1
ATOM 1559 O O . ILE A 1 196 ? 14.787 -3.421 -29.870 1.00 79.56 196 ILE A O 1
ATOM 1563 N N . TYR A 1 197 ? 15.760 -3.698 -31.868 1.00 77.69 197 TYR A N 1
ATOM 1564 C CA . TYR A 1 197 ? 15.030 -4.921 -32.225 1.00 77.69 197 TYR A CA 1
ATOM 1565 C C . TYR A 1 197 ? 15.339 -6.117 -31.311 1.00 77.69 197 TYR A C 1
ATOM 1567 O O . TYR A 1 197 ? 14.579 -7.081 -31.281 1.00 77.69 197 TYR A O 1
ATOM 1575 N N . PHE A 1 198 ? 16.444 -6.075 -30.559 1.00 74.25 198 PHE A N 1
ATOM 1576 C CA . PHE A 1 198 ? 16.757 -7.106 -29.568 1.00 74.25 198 PHE A CA 1
ATOM 1577 C C . PHE A 1 198 ? 15.911 -6.989 -28.297 1.00 74.25 198 PHE A C 1
ATOM 1579 O O . PHE A 1 198 ? 15.900 -7.914 -27.479 1.00 74.25 198 PHE A O 1
ATOM 1586 N N . MET A 1 199 ? 15.220 -5.863 -28.112 1.00 78.44 199 MET A N 1
ATOM 1587 C CA . MET A 1 199 ? 14.339 -5.654 -26.974 1.00 78.44 199 MET A CA 1
ATOM 1588 C C . MET A 1 199 ? 12.958 -6.237 -27.243 1.00 78.44 199 MET A C 1
ATOM 1590 O O . MET A 1 199 ? 12.429 -6.171 -28.351 1.00 78.44 199 MET A O 1
ATOM 1594 N N . PHE A 1 200 ? 12.349 -6.788 -26.197 1.00 79.12 200 PHE A N 1
ATOM 1595 C CA . PHE A 1 200 ? 10.956 -7.194 -26.263 1.00 79.12 200 PHE A CA 1
ATOM 1596 C C . PHE A 1 200 ? 10.064 -5.938 -26.289 1.00 79.12 200 PHE A C 1
ATOM 1598 O O . PHE A 1 200 ? 10.188 -5.096 -25.389 1.00 79.12 200 PHE A O 1
ATOM 1605 N N . PRO A 1 201 ? 9.179 -5.790 -27.291 1.00 78.31 201 PRO A N 1
ATOM 1606 C CA . PRO A 1 201 ? 8.316 -4.625 -27.398 1.00 78.31 201 PRO A CA 1
ATOM 1607 C C . PRO A 1 201 ? 7.159 -4.751 -26.402 1.00 78.31 201 PRO A C 1
ATOM 1609 O O . PRO A 1 201 ? 6.208 -5.490 -26.635 1.00 78.31 201 PRO A O 1
ATOM 1612 N N . HIS A 1 202 ? 7.234 -4.024 -25.289 1.00 82.94 202 HIS A N 1
ATOM 1613 C CA . HIS A 1 202 ? 6.109 -3.853 -24.367 1.00 82.94 202 HIS A CA 1
ATOM 1614 C C . HIS A 1 202 ? 6.000 -2.407 -23.890 1.00 82.94 202 HIS A C 1
ATOM 1616 O O . HIS A 1 202 ? 6.958 -1.640 -23.984 1.00 82.94 202 HIS A O 1
ATOM 1622 N N . LEU A 1 203 ? 4.857 -2.066 -23.290 1.00 81.50 203 LEU A N 1
ATOM 1623 C CA . LEU A 1 203 ? 4.438 -0.701 -22.949 1.00 81.50 203 LEU A CA 1
ATOM 1624 C C . LEU A 1 203 ? 5.467 0.118 -22.142 1.00 81.50 203 LEU A C 1
ATOM 1626 O O . LEU A 1 203 ? 5.555 1.327 -22.311 1.00 81.50 203 LEU A O 1
ATOM 1630 N N . VAL A 1 204 ? 6.286 -0.533 -21.308 1.00 84.44 204 VAL A N 1
ATOM 1631 C CA . VAL A 1 204 ? 7.318 0.132 -20.485 1.00 84.44 204 VAL A CA 1
ATOM 1632 C C . VAL A 1 204 ? 8.675 0.295 -21.201 1.00 84.44 204 VAL A C 1
ATOM 1634 O O . VAL A 1 204 ? 9.493 1.111 -20.789 1.00 84.44 204 VAL A O 1
ATOM 1637 N N . ASN A 1 205 ? 8.950 -0.433 -22.289 1.00 85.31 205 ASN A N 1
ATOM 1638 C CA . ASN A 1 205 ? 10.239 -0.379 -22.997 1.00 85.31 205 ASN A CA 1
ATOM 1639 C C . ASN A 1 205 ? 10.253 0.741 -24.038 1.00 85.31 205 ASN A C 1
ATOM 1641 O O . ASN A 1 205 ? 10.284 0.503 -25.243 1.00 85.31 205 ASN A O 1
ATOM 1645 N N . LEU A 1 206 ? 10.241 1.978 -23.548 1.00 85.94 206 LEU A N 1
ATOM 1646 C CA . LEU A 1 206 ? 10.335 3.181 -24.366 1.00 85.94 206 LEU A CA 1
ATOM 1647 C C . LEU A 1 206 ? 11.762 3.720 -24.312 1.00 85.94 206 LEU A C 1
ATOM 1649 O O . LEU A 1 206 ? 12.232 4.121 -23.245 1.00 85.94 206 LEU A O 1
ATOM 1653 N N . TYR A 1 207 ? 12.442 3.744 -25.457 1.00 86.75 207 TYR A N 1
ATOM 1654 C CA . TYR A 1 207 ? 13.811 4.243 -25.585 1.00 86.75 207 TYR A CA 1
ATOM 1655 C C . TYR A 1 207 ? 13.950 5.175 -26.784 1.00 86.75 207 TYR A C 1
ATOM 1657 O O . TYR A 1 207 ? 13.303 4.943 -27.808 1.00 86.75 207 TYR A O 1
ATOM 1665 N N . PRO A 1 208 ? 14.828 6.185 -26.695 1.00 85.56 208 PRO A N 1
ATOM 1666 C CA . PRO A 1 208 ? 15.152 7.003 -27.847 1.00 85.56 208 PRO A CA 1
ATOM 1667 C C . PRO A 1 208 ? 15.960 6.185 -28.865 1.00 85.56 208 PRO A C 1
ATOM 1669 O O . PRO A 1 208 ? 16.996 5.607 -28.530 1.00 85.56 208 PRO A O 1
ATOM 1672 N N . ALA A 1 209 ? 15.485 6.164 -30.111 1.00 83.75 209 ALA A N 1
ATOM 1673 C CA . ALA A 1 209 ? 16.200 5.642 -31.275 1.00 83.75 209 ALA A CA 1
ATOM 1674 C C . ALA A 1 209 ? 16.578 6.819 -32.186 1.00 83.75 209 ALA A C 1
ATOM 1676 O O . ALA A 1 209 ? 15.843 7.161 -33.112 1.00 83.75 209 ALA A O 1
ATOM 1677 N N . ILE A 1 210 ? 17.664 7.515 -31.846 1.00 78.19 210 ILE A N 1
ATOM 1678 C CA . ILE A 1 210 ? 18.051 8.784 -32.475 1.00 78.19 210 ILE A CA 1
ATOM 1679 C C . ILE A 1 210 ? 19.562 8.789 -32.683 1.00 78.19 210 ILE A C 1
ATOM 1681 O O . ILE A 1 210 ? 20.321 8.544 -31.744 1.00 78.19 210 ILE A O 1
ATOM 1685 N N . ASP A 1 211 ? 19.994 9.155 -33.888 1.00 73.81 211 ASP A N 1
ATOM 1686 C CA . ASP A 1 211 ? 21.392 9.487 -34.142 1.00 73.81 211 ASP A CA 1
ATOM 1687 C C . ASP A 1 211 ? 21.666 10.899 -33.637 1.00 73.81 211 ASP A C 1
ATOM 1689 O O . ASP A 1 211 ? 21.203 11.892 -34.199 1.00 73.81 211 ASP A O 1
ATOM 1693 N N . ILE A 1 212 ? 22.386 10.990 -32.522 1.00 66.56 212 ILE A N 1
ATOM 1694 C CA . ILE A 1 212 ? 22.731 12.273 -31.918 1.00 66.56 212 ILE A CA 1
ATOM 1695 C C . ILE A 1 212 ? 23.886 12.873 -32.730 1.00 66.56 212 ILE A C 1
ATOM 1697 O O . ILE A 1 212 ? 24.992 12.323 -32.704 1.00 66.56 212 ILE A O 1
ATOM 1701 N N . PRO A 1 213 ? 23.680 13.999 -33.440 1.00 63.38 213 PRO A N 1
ATOM 1702 C CA . PRO A 1 213 ? 24.758 14.632 -34.180 1.00 63.38 213 PRO A CA 1
ATOM 1703 C C . PRO A 1 213 ? 25.836 15.117 -33.207 1.00 63.38 213 PRO A C 1
ATOM 1705 O O . PRO A 1 213 ? 25.539 15.717 -32.171 1.00 63.38 213 PRO A O 1
ATOM 1708 N N . SER A 1 214 ? 27.106 14.900 -33.551 1.00 62.75 214 SER A N 1
ATOM 1709 C CA . SER A 1 214 ? 28.222 15.465 -32.792 1.00 62.75 214 SER A CA 1
ATOM 1710 C C . SER A 1 214 ? 28.112 16.994 -32.791 1.00 62.75 214 SER A C 1
ATOM 1712 O O . SER A 1 214 ? 28.108 17.617 -33.857 1.00 62.75 214 SER A O 1
ATOM 1714 N N . LEU A 1 215 ? 28.014 17.607 -31.607 1.00 59.88 215 LEU A N 1
ATOM 1715 C CA . LEU A 1 215 ? 27.916 19.060 -31.450 1.00 59.88 215 LEU A CA 1
ATOM 1716 C C . LEU A 1 215 ? 29.131 19.748 -32.100 1.00 59.88 215 LEU A C 1
ATOM 1718 O O . LEU A 1 215 ? 30.244 19.690 -31.584 1.00 59.88 215 LEU A O 1
ATOM 1722 N N . ARG A 1 216 ? 28.914 20.423 -33.237 1.00 58.75 216 ARG A N 1
ATOM 1723 C CA . ARG A 1 216 ? 29.972 21.106 -34.009 1.00 58.75 216 ARG A CA 1
ATOM 1724 C C . ARG A 1 216 ? 30.394 22.459 -33.411 1.00 58.75 216 ARG A C 1
ATOM 1726 O O . ARG A 1 216 ? 31.454 22.966 -33.760 1.00 58.75 216 ARG A O 1
ATOM 1733 N N . LYS A 1 217 ? 29.583 23.065 -32.529 1.00 58.03 217 LYS A N 1
ATOM 1734 C CA . LYS A 1 217 ? 29.875 24.354 -31.867 1.00 58.03 217 LYS A CA 1
ATOM 1735 C C . LYS A 1 217 ? 29.610 24.296 -30.357 1.00 58.03 217 LYS A C 1
ATOM 1737 O O . LYS A 1 217 ? 28.561 23.829 -29.923 1.00 58.03 217 LYS A O 1
ATOM 1742 N N . ARG A 1 218 ? 30.562 24.825 -29.575 1.00 55.88 218 ARG A N 1
ATOM 1743 C CA . ARG A 1 218 ? 30.502 25.018 -28.113 1.00 55.88 218 ARG A CA 1
ATOM 1744 C C . ARG A 1 218 ? 29.471 26.097 -27.750 1.00 55.88 218 ARG A C 1
ATOM 1746 O O . ARG A 1 218 ? 29.827 27.256 -27.575 1.00 55.88 218 ARG A O 1
ATOM 1753 N N . SER A 1 219 ? 28.197 25.747 -27.613 1.00 66.62 219 SER A N 1
ATOM 1754 C CA . SER A 1 219 ? 27.293 26.552 -26.780 1.00 66.62 219 SER A CA 1
ATOM 1755 C C . SER A 1 219 ? 27.436 26.096 -25.327 1.00 66.62 219 SER A C 1
ATOM 1757 O O . SER A 1 219 ? 27.331 24.897 -25.070 1.00 66.62 219 SER A O 1
ATOM 1759 N N . LEU A 1 220 ? 27.644 27.026 -24.386 1.00 63.16 220 LEU A N 1
ATOM 1760 C CA . LEU A 1 220 ? 27.768 26.731 -22.948 1.00 63.16 220 LEU A CA 1
ATOM 1761 C C . LEU A 1 220 ? 26.584 25.900 -22.424 1.00 63.16 220 LEU A C 1
ATOM 1763 O O . LEU A 1 220 ? 26.784 24.944 -21.688 1.00 63.16 220 LEU A O 1
ATOM 1767 N N . ILE A 1 221 ? 25.362 26.194 -22.872 1.00 65.12 221 ILE A N 1
ATOM 1768 C CA . ILE A 1 221 ? 24.154 25.469 -22.450 1.00 65.12 221 ILE A CA 1
ATOM 1769 C C . ILE A 1 221 ? 24.181 24.003 -22.912 1.00 65.12 221 ILE A C 1
ATOM 1771 O O . ILE A 1 221 ? 23.931 23.116 -22.106 1.00 65.12 221 ILE A O 1
ATOM 1775 N N . ALA A 1 222 ? 24.563 23.722 -24.164 1.00 63.50 222 ALA A N 1
ATOM 1776 C CA . ALA A 1 222 ? 24.685 22.340 -24.651 1.00 63.50 222 ALA A CA 1
ATOM 1777 C C . ALA A 1 222 ? 25.892 21.578 -24.069 1.00 63.50 222 ALA A C 1
ATOM 1779 O O . ALA A 1 222 ? 25.951 20.358 -24.194 1.00 63.50 222 ALA A O 1
ATOM 1780 N N . TYR A 1 223 ? 26.853 22.278 -23.452 1.00 64.00 223 TYR A N 1
ATOM 1781 C CA . TYR A 1 223 ? 27.947 21.655 -22.701 1.00 64.00 223 TYR A CA 1
ATOM 1782 C C . TYR A 1 223 ? 27.467 21.140 -21.338 1.00 64.00 223 TYR A C 1
ATOM 1784 O O . TYR A 1 223 ? 27.813 20.029 -20.951 1.00 64.00 223 TYR A O 1
ATOM 1792 N N . TRP A 1 224 ? 26.639 21.923 -20.637 1.00 60.91 224 TRP A N 1
ATOM 1793 C CA . TRP A 1 224 ? 26.063 21.535 -19.343 1.00 60.91 224 TRP A CA 1
ATOM 1794 C C . TRP A 1 224 ? 24.875 20.575 -19.477 1.00 60.91 224 TRP A C 1
ATOM 1796 O O . TRP A 1 224 ? 24.732 19.661 -18.671 1.00 60.91 224 TRP A O 1
ATOM 1806 N N . PHE A 1 225 ? 24.055 20.742 -20.516 1.00 65.62 225 PHE A N 1
ATOM 1807 C CA . PHE A 1 225 ? 22.905 19.889 -20.805 1.00 65.62 225 PHE A CA 1
ATOM 1808 C C . PHE A 1 225 ? 23.002 19.358 -22.234 1.00 65.62 225 PHE A C 1
ATOM 1810 O O . PHE A 1 225 ? 22.394 19.921 -23.152 1.00 65.62 225 PHE A O 1
ATOM 1817 N N . PRO A 1 226 ? 23.776 18.284 -22.465 1.00 71.94 226 PRO A N 1
ATOM 1818 C CA . PRO A 1 226 ? 23.827 17.686 -23.784 1.00 71.94 226 PRO A CA 1
ATOM 1819 C C . PRO A 1 226 ? 22.409 17.231 -24.168 1.00 71.94 226 PRO A C 1
ATOM 1821 O O . PRO A 1 226 ? 21.738 16.573 -23.366 1.00 71.94 226 PRO A O 1
ATOM 1824 N N . PRO A 1 227 ? 21.929 17.546 -25.385 1.00 71.94 227 PRO A N 1
ATOM 1825 C CA . PRO A 1 227 ? 20.562 17.233 -25.812 1.00 71.94 227 PRO A CA 1
ATOM 1826 C C . PRO A 1 227 ? 20.242 15.735 -25.695 1.00 71.94 227 PRO A C 1
ATOM 1828 O O . PRO A 1 227 ? 19.113 15.361 -25.391 1.00 71.94 227 PRO A O 1
ATOM 1831 N N . ALA A 1 228 ? 21.262 14.882 -25.822 1.00 74.12 228 ALA A N 1
ATOM 1832 C CA . ALA A 1 228 ? 21.192 13.452 -25.543 1.00 74.12 228 ALA A CA 1
ATOM 1833 C C . ALA A 1 228 ? 20.697 13.127 -24.123 1.00 74.12 228 ALA A C 1
ATOM 1835 O O . ALA A 1 228 ? 19.819 12.282 -23.961 1.00 74.12 228 ALA A O 1
ATOM 1836 N N . MET A 1 229 ? 21.231 13.803 -23.098 1.00 77.75 229 MET A N 1
ATOM 1837 C CA . MET A 1 229 ? 20.819 13.586 -21.709 1.00 77.75 229 MET A CA 1
ATOM 1838 C C . MET A 1 229 ? 19.388 14.058 -21.479 1.00 77.75 229 MET A C 1
ATOM 1840 O O . MET A 1 229 ? 18.630 13.347 -20.832 1.00 77.75 229 MET A O 1
ATOM 1844 N N . ILE A 1 230 ? 18.991 15.203 -22.045 1.00 82.25 230 ILE A N 1
ATOM 1845 C CA . ILE A 1 230 ? 17.614 15.710 -21.922 1.00 82.25 230 ILE A CA 1
ATOM 1846 C C . ILE A 1 230 ? 16.623 14.687 -22.488 1.00 82.25 230 ILE A C 1
ATOM 1848 O O . ILE A 1 230 ? 15.649 14.333 -21.826 1.00 82.25 230 ILE A O 1
ATOM 1852 N N . ILE A 1 231 ? 16.898 14.161 -23.684 1.00 84.56 231 ILE A N 1
ATOM 1853 C CA . ILE A 1 231 ? 16.062 13.134 -24.312 1.00 84.56 231 ILE A CA 1
ATOM 1854 C C . ILE A 1 231 ? 16.011 11.879 -23.428 1.00 84.56 231 ILE A C 1
ATOM 1856 O O . ILE A 1 231 ? 14.925 11.391 -23.123 1.00 84.56 231 ILE A O 1
ATOM 1860 N N . CYS A 1 232 ? 17.156 11.384 -22.952 1.00 86.00 232 CYS A N 1
ATOM 1861 C CA . CYS A 1 232 ? 17.210 10.223 -22.057 1.00 86.00 232 CYS A CA 1
ATOM 1862 C C . CYS A 1 232 ? 16.385 10.420 -20.777 1.00 86.00 232 CYS A C 1
ATOM 1864 O O . CYS A 1 232 ? 15.669 9.508 -20.352 1.00 86.00 232 CYS A O 1
ATOM 1866 N N . ILE A 1 233 ? 16.448 11.615 -20.183 1.00 87.62 233 ILE A N 1
ATOM 1867 C CA . ILE A 1 233 ? 15.682 11.976 -18.988 1.00 87.62 233 ILE A CA 1
ATOM 1868 C C . ILE A 1 233 ? 14.184 11.925 -19.289 1.00 87.62 233 ILE A C 1
ATOM 1870 O O . ILE A 1 233 ? 13.453 11.294 -18.532 1.00 87.62 233 ILE A O 1
ATOM 1874 N N . ILE A 1 234 ? 13.726 12.504 -20.405 1.00 89.88 234 ILE A N 1
ATOM 1875 C CA . ILE A 1 234 ? 12.305 12.475 -20.793 1.00 89.88 234 ILE A CA 1
ATOM 1876 C C . ILE A 1 234 ? 11.806 11.031 -20.913 1.00 89.88 234 ILE A C 1
ATOM 1878 O O . ILE A 1 234 ? 10.802 10.677 -20.299 1.00 89.88 234 ILE A O 1
ATOM 1882 N N . TYR A 1 235 ? 12.523 10.171 -21.642 1.00 91.00 235 TYR A N 1
ATOM 1883 C CA . TYR A 1 235 ? 12.127 8.766 -21.791 1.00 91.00 235 TYR A CA 1
ATOM 1884 C C . TYR A 1 235 ? 12.145 8.015 -20.454 1.00 91.00 235 TYR A C 1
ATOM 1886 O O . TYR A 1 235 ? 11.248 7.221 -20.184 1.00 91.00 235 TYR A O 1
ATOM 1894 N N . THR A 1 236 ? 13.116 8.298 -19.585 1.00 91.88 236 THR A N 1
ATOM 1895 C CA . THR A 1 236 ? 13.175 7.711 -18.238 1.00 91.88 236 THR A CA 1
ATOM 1896 C C . THR A 1 236 ? 11.991 8.152 -17.376 1.00 91.88 236 THR A C 1
ATOM 1898 O O . THR A 1 236 ? 11.362 7.311 -16.735 1.00 91.88 236 THR A O 1
ATOM 1901 N N . LEU A 1 237 ? 11.627 9.437 -17.408 1.00 93.25 237 LEU A N 1
ATOM 1902 C CA . LEU A 1 237 ? 10.456 9.968 -16.706 1.00 93.25 237 LEU A CA 1
ATOM 1903 C C . LEU A 1 237 ? 9.156 9.338 -17.214 1.00 93.25 237 LEU A C 1
ATOM 1905 O O . LEU A 1 237 ? 8.303 8.983 -16.406 1.00 93.25 237 LEU A O 1
ATOM 1909 N N . ILE A 1 238 ? 9.022 9.134 -18.528 1.00 93.06 238 ILE A N 1
ATOM 1910 C CA . ILE A 1 238 ? 7.865 8.437 -19.103 1.00 93.06 238 ILE A CA 1
ATOM 1911 C C . ILE A 1 238 ? 7.792 6.997 -18.578 1.00 93.06 238 ILE A C 1
ATOM 1913 O O . ILE A 1 238 ? 6.726 6.570 -18.138 1.00 93.06 238 ILE A O 1
ATOM 1917 N N . ARG A 1 239 ? 8.905 6.248 -18.555 1.00 92.62 239 ARG A N 1
ATOM 1918 C CA . ARG A 1 239 ? 8.921 4.877 -18.006 1.00 92.62 239 ARG A CA 1
ATOM 1919 C C . ARG A 1 239 ? 8.552 4.846 -16.521 1.00 92.62 239 ARG A C 1
ATOM 1921 O O . ARG A 1 239 ? 7.731 4.023 -16.122 1.00 92.62 239 ARG A O 1
ATOM 1928 N N . LEU A 1 240 ? 9.099 5.766 -15.723 1.00 94.38 240 LEU A N 1
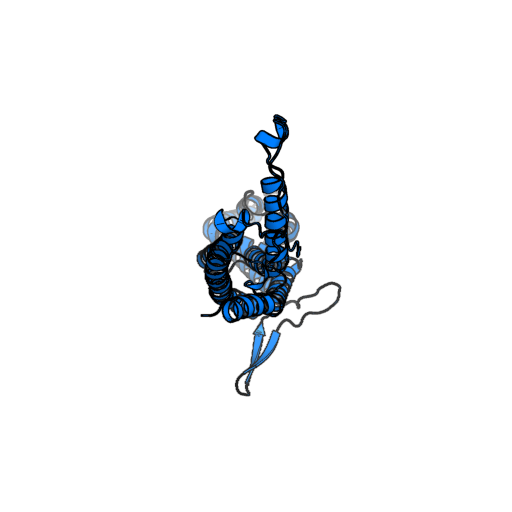ATOM 1929 C CA . LEU A 1 240 ? 8.754 5.919 -14.306 1.00 94.38 240 LEU A CA 1
ATOM 1930 C C . LEU A 1 240 ? 7.264 6.213 -14.112 1.00 94.38 240 LEU A C 1
ATOM 1932 O O . LEU A 1 240 ? 6.632 5.603 -13.248 1.00 94.38 240 LEU A O 1
ATOM 1936 N N . LEU A 1 241 ? 6.697 7.108 -14.924 1.00 94.50 241 LEU A N 1
ATOM 1937 C CA . LEU A 1 241 ? 5.279 7.453 -14.881 1.00 94.50 241 LEU A CA 1
ATOM 1938 C C . LEU A 1 241 ? 4.407 6.249 -15.238 1.00 94.50 241 LEU A C 1
ATOM 1940 O O . LEU A 1 241 ? 3.449 5.974 -14.524 1.00 94.50 241 LEU A O 1
ATOM 1944 N N . LEU A 1 242 ? 4.755 5.495 -16.282 1.00 93.50 242 LEU A N 1
ATOM 1945 C CA . LEU A 1 242 ? 4.005 4.301 -16.685 1.00 93.50 242 LEU A CA 1
ATOM 1946 C C . LEU A 1 242 ? 4.025 3.217 -15.604 1.00 93.50 242 LEU A C 1
ATOM 1948 O O . LEU A 1 242 ? 2.977 2.670 -15.266 1.00 93.50 242 LEU A O 1
ATOM 1952 N N . ILE A 1 243 ? 5.189 2.936 -15.013 1.00 93.44 243 ILE A N 1
ATOM 1953 C CA . ILE A 1 243 ? 5.290 1.971 -13.909 1.00 93.44 243 ILE A CA 1
ATOM 1954 C C . ILE A 1 243 ? 4.488 2.461 -12.702 1.00 93.44 243 ILE A C 1
ATOM 1956 O O . ILE A 1 243 ? 3.728 1.690 -12.118 1.00 93.44 243 ILE A O 1
ATOM 1960 N N . SER A 1 244 ? 4.609 3.743 -12.353 1.00 94.31 244 SER A N 1
ATOM 1961 C CA . SER A 1 244 ? 3.874 4.337 -11.232 1.00 94.31 244 SER A CA 1
ATOM 1962 C C . SER A 1 244 ? 2.365 4.316 -11.467 1.00 94.31 244 SER A C 1
ATOM 1964 O O . SER A 1 244 ? 1.613 4.058 -10.537 1.00 94.31 244 SER A O 1
ATOM 1966 N N . PHE A 1 245 ? 1.910 4.511 -12.702 1.00 94.06 245 PHE A N 1
ATOM 1967 C CA . PHE A 1 245 ? 0.497 4.431 -13.060 1.00 94.06 245 PHE A CA 1
ATOM 1968 C C . PHE A 1 245 ? -0.051 3.000 -12.956 1.00 94.06 245 PHE A C 1
ATOM 1970 O O . PHE A 1 245 ? -1.173 2.807 -12.501 1.00 94.06 245 PHE A O 1
ATOM 1977 N N . ILE A 1 246 ? 0.740 1.988 -13.329 1.00 93.25 246 ILE A N 1
ATOM 1978 C CA . ILE A 1 246 ? 0.309 0.579 -13.316 1.00 93.25 246 ILE A CA 1
ATOM 1979 C C . ILE A 1 246 ? 0.386 -0.039 -11.913 1.00 93.25 246 ILE A C 1
ATOM 1981 O O . ILE A 1 246 ? -0.483 -0.823 -11.532 1.00 93.25 246 ILE A O 1
ATOM 1985 N N . VAL A 1 247 ? 1.441 0.268 -11.156 1.00 94.19 247 VAL A N 1
ATOM 1986 C CA . VAL A 1 247 ? 1.745 -0.356 -9.854 1.00 94.19 247 VAL A CA 1
ATOM 1987 C C . VAL A 1 247 ? 1.265 0.508 -8.686 1.00 94.19 247 VAL A C 1
ATOM 1989 O O . VAL A 1 247 ? 0.826 -0.018 -7.663 1.00 94.19 247 VAL A O 1
ATOM 1992 N N . GLY A 1 248 ? 1.321 1.831 -8.837 1.00 93.44 248 GLY A N 1
ATOM 1993 C CA . GLY A 1 248 ? 1.006 2.799 -7.788 1.00 93.44 248 GLY A CA 1
ATOM 1994 C C . GLY A 1 248 ? -0.398 2.658 -7.203 1.00 93.44 248 GLY A C 1
ATOM 1995 O O . GLY A 1 248 ? -0.493 2.642 -5.979 1.00 93.44 248 GLY A O 1
ATOM 1996 N N . PRO A 1 249 ? -1.478 2.484 -7.994 1.00 94.75 249 PRO A N 1
ATOM 1997 C CA . PRO A 1 249 ? -2.826 2.336 -7.446 1.00 94.75 249 PRO A CA 1
ATOM 1998 C C . PRO A 1 249 ? -2.950 1.197 -6.427 1.00 94.75 249 PRO A C 1
ATOM 2000 O O . PRO A 1 249 ? -3.529 1.400 -5.363 1.00 94.75 249 PRO A O 1
ATOM 2003 N N . VAL A 1 250 ? -2.347 0.032 -6.699 1.00 94.88 250 VAL A N 1
ATOM 2004 C CA . VAL A 1 250 ? -2.329 -1.113 -5.771 1.00 94.88 250 VAL A CA 1
ATOM 2005 C C . VAL A 1 250 ? -1.654 -0.732 -4.453 1.00 94.88 250 VAL A C 1
ATOM 2007 O O . VAL A 1 250 ? -2.198 -0.968 -3.374 1.00 94.88 250 VAL A O 1
ATOM 2010 N N . VAL A 1 251 ? -0.462 -0.136 -4.551 1.00 94.62 251 VAL A N 1
ATOM 2011 C CA . VAL A 1 251 ? 0.373 0.226 -3.400 1.00 94.62 251 VAL A CA 1
ATOM 2012 C C . VAL A 1 251 ? -0.309 1.301 -2.560 1.00 94.62 251 VAL A C 1
ATOM 2014 O O . VAL A 1 251 ? -0.424 1.147 -1.348 1.00 94.62 251 VAL A O 1
ATOM 2017 N N . VAL A 1 252 ? -0.818 2.356 -3.196 1.00 94.56 252 VAL A N 1
ATOM 2018 C CA . VAL A 1 252 ? -1.507 3.462 -2.523 1.00 94.56 252 VAL A CA 1
ATOM 2019 C C . VAL A 1 252 ? -2.777 2.971 -1.836 1.00 94.56 252 VAL A C 1
ATOM 2021 O O . VAL A 1 252 ? -2.970 3.277 -0.663 1.00 94.56 252 VAL A O 1
ATOM 2024 N N . CYS A 1 253 ? -3.609 2.165 -2.507 1.00 93.69 253 CYS A N 1
ATOM 2025 C CA . CYS A 1 253 ? -4.826 1.630 -1.891 1.00 93.69 253 CYS A CA 1
ATOM 2026 C C . CYS A 1 253 ? -4.507 0.755 -0.674 1.00 93.69 253 CYS A C 1
ATOM 2028 O O . CYS A 1 253 ? -5.153 0.885 0.364 1.00 93.69 253 CYS A O 1
ATOM 2030 N N . TYR A 1 254 ? -3.474 -0.086 -0.770 1.00 93.00 254 TYR A N 1
ATOM 2031 C CA . TYR A 1 254 ? -3.029 -0.902 0.356 1.00 93.00 254 TYR A CA 1
ATOM 2032 C C . TYR A 1 254 ? -2.522 -0.048 1.530 1.00 93.00 254 TYR A C 1
ATOM 2034 O O . TYR A 1 254 ? -2.949 -0.252 2.667 1.00 93.00 254 TYR A O 1
ATOM 2042 N N . LEU A 1 255 ? -1.669 0.948 1.279 1.00 92.25 255 LEU A N 1
ATOM 2043 C CA . LEU A 1 255 ? -1.143 1.825 2.331 1.00 92.25 255 LEU A CA 1
ATOM 2044 C C . LEU A 1 255 ? -2.239 2.667 2.993 1.00 92.25 255 LEU A C 1
ATOM 2046 O O . LEU A 1 255 ? -2.257 2.797 4.217 1.00 92.25 255 LEU A O 1
ATOM 2050 N N . LEU A 1 256 ? -3.185 3.189 2.209 1.00 90.31 256 LEU A N 1
ATOM 2051 C CA . LEU A 1 256 ? -4.351 3.894 2.741 1.00 90.31 256 LEU A CA 1
ATOM 2052 C C . LEU A 1 256 ? -5.236 2.962 3.574 1.00 90.31 256 LEU A C 1
ATOM 2054 O O . LEU A 1 256 ? -5.720 3.373 4.625 1.00 90.31 256 LEU A O 1
ATOM 2058 N N . SER A 1 257 ? -5.403 1.700 3.163 1.00 89.50 257 SER A N 1
ATOM 2059 C CA . SER A 1 257 ? -6.155 0.722 3.957 1.00 89.50 257 SER A CA 1
ATOM 2060 C C . SER A 1 257 ? -5.493 0.435 5.311 1.00 89.50 257 SER A C 1
ATOM 2062 O O . SER A 1 257 ? -6.189 0.392 6.322 1.00 89.50 257 SER A O 1
ATOM 2064 N N . LEU A 1 258 ? -4.155 0.352 5.360 1.00 88.19 258 LEU A N 1
ATOM 2065 C CA . LEU A 1 258 ? -3.389 0.220 6.607 1.00 88.19 258 LEU A CA 1
ATOM 2066 C C . LEU A 1 258 ? -3.545 1.428 7.530 1.00 88.19 258 LEU A C 1
ATOM 2068 O O . LEU A 1 258 ? -3.606 1.261 8.747 1.00 88.19 258 LEU A O 1
ATOM 2072 N N . TYR A 1 259 ? -3.590 2.630 6.955 1.00 85.62 259 TYR A N 1
ATOM 2073 C CA . TYR A 1 259 ? -3.767 3.867 7.709 1.00 85.62 259 TYR A CA 1
ATOM 2074 C C . TYR A 1 259 ? -5.180 3.992 8.293 1.00 85.62 259 TYR A C 1
ATOM 2076 O O . TYR A 1 259 ? -5.334 4.348 9.459 1.00 85.62 259 TYR A O 1
ATOM 2084 N N . LEU A 1 260 ? -6.209 3.680 7.500 1.00 82.38 260 LEU A N 1
ATOM 2085 C CA . LEU A 1 260 ? -7.608 3.795 7.916 1.00 82.38 260 LEU A CA 1
ATOM 2086 C C . LEU A 1 260 ? -8.018 2.682 8.889 1.00 82.38 260 LEU A C 1
ATOM 2088 O O . LEU A 1 260 ? -8.713 2.943 9.871 1.00 82.38 260 LEU A O 1
ATOM 2092 N N . LEU A 1 261 ? -7.573 1.447 8.648 1.00 79.50 261 LEU A N 1
ATOM 2093 C CA . LEU A 1 261 ? -7.899 0.287 9.472 1.00 79.50 261 LEU A CA 1
ATOM 2094 C C . LEU A 1 261 ? -6.623 -0.318 10.086 1.00 79.50 261 LEU A C 1
ATOM 2096 O O . LEU A 1 261 ? -6.158 -1.380 9.656 1.00 79.50 261 LEU A O 1
ATOM 2100 N N . PRO A 1 262 ? -6.029 0.342 11.099 1.00 71.38 262 PRO A N 1
ATOM 2101 C CA . PRO A 1 262 ? -4.887 -0.214 11.800 1.00 71.38 262 PRO A CA 1
ATOM 2102 C C . PRO A 1 262 ? -5.318 -1.460 12.580 1.00 71.38 262 PRO A C 1
ATOM 2104 O O . PRO A 1 262 ? -6.312 -1.454 13.310 1.00 71.38 262 PRO A O 1
ATOM 2107 N N . ILE A 1 263 ? -4.545 -2.538 12.451 1.00 69.25 263 ILE A N 1
ATOM 2108 C CA . ILE A 1 263 ? -4.778 -3.782 13.190 1.00 69.25 263 ILE A CA 1
ATOM 2109 C C . ILE A 1 263 ? -4.426 -3.517 14.660 1.00 69.25 263 ILE A C 1
ATOM 2111 O O . ILE A 1 263 ? -3.256 -3.543 15.043 1.00 69.25 263 ILE A O 1
ATOM 2115 N N . SER A 1 264 ? -5.443 -3.225 15.474 1.00 57.91 264 SER A N 1
ATOM 2116 C CA . SER A 1 264 ? -5.319 -2.710 16.848 1.00 57.91 264 SER A CA 1
ATOM 2117 C C . SER A 1 264 ? -4.525 -3.607 17.801 1.00 57.91 264 SER A C 1
ATOM 2119 O O . SER A 1 264 ? -3.937 -3.107 18.756 1.00 57.91 264 SER A O 1
ATOM 2121 N N . SER A 1 265 ? -4.450 -4.913 17.536 1.00 62.72 265 SER A N 1
ATOM 2122 C CA . SER A 1 265 ? -3.656 -5.855 18.332 1.00 62.72 265 SER A CA 1
ATOM 2123 C C . SER A 1 265 ? -2.197 -5.987 17.876 1.00 62.72 265 SER A C 1
ATOM 2125 O O . SER A 1 265 ? -1.374 -6.474 18.648 1.00 62.72 265 SER A O 1
ATOM 2127 N N . ILE A 1 266 ? -1.848 -5.570 16.647 1.00 70.00 266 ILE A N 1
ATOM 2128 C CA . ILE A 1 266 ? -0.511 -5.765 16.058 1.00 70.00 266 ILE A CA 1
ATOM 2129 C C . ILE A 1 266 ? -0.113 -4.582 15.152 1.00 70.00 266 ILE A C 1
ATOM 2131 O O . ILE A 1 266 ? 0.186 -4.736 13.962 1.00 70.00 266 ILE A O 1
ATOM 2135 N N . GLY A 1 267 ? -0.069 -3.372 15.720 1.00 73.81 267 GLY A N 1
ATOM 2136 C CA . GLY A 1 267 ? 0.310 -2.153 14.987 1.00 73.81 267 GLY A CA 1
ATOM 2137 C C . GLY A 1 267 ? 1.684 -2.247 14.302 1.00 73.81 267 GLY A C 1
ATOM 2138 O O . GLY A 1 267 ? 1.853 -1.779 13.176 1.00 73.81 267 GLY A O 1
ATOM 2139 N N . TRP A 1 268 ? 2.640 -2.955 14.916 1.00 79.06 268 TRP A N 1
ATOM 2140 C CA . TRP A 1 268 ? 3.967 -3.202 14.339 1.00 79.06 268 TRP A CA 1
ATOM 2141 C C . TRP A 1 268 ? 3.933 -3.995 13.028 1.00 79.06 268 TRP A C 1
ATOM 2143 O O . TRP A 1 268 ? 4.714 -3.702 12.124 1.00 79.06 268 TRP A O 1
ATOM 2153 N N . VAL A 1 269 ? 3.024 -4.964 12.875 1.00 81.88 269 VAL A N 1
ATOM 2154 C CA . VAL A 1 269 ? 2.882 -5.729 11.619 1.00 81.88 269 VAL A CA 1
ATOM 2155 C C . VAL A 1 269 ? 2.326 -4.845 10.507 1.00 81.88 269 VAL A C 1
ATOM 2157 O O . VAL A 1 269 ? 2.794 -4.905 9.370 1.00 81.88 269 VAL A O 1
ATOM 2160 N N . SER A 1 270 ? 1.382 -3.961 10.835 1.00 83.12 270 SER A N 1
ATOM 2161 C CA . SER A 1 270 ? 0.850 -2.997 9.864 1.00 83.12 270 SER A CA 1
ATOM 2162 C C . SER A 1 270 ? 1.938 -2.022 9.398 1.00 83.12 270 SER A C 1
ATOM 2164 O O . SER A 1 270 ? 2.110 -1.804 8.200 1.00 83.12 270 SER A O 1
ATOM 2166 N N . PHE A 1 271 ? 2.744 -1.506 10.331 1.00 86.06 271 PHE A N 1
ATOM 2167 C CA . PHE A 1 271 ? 3.857 -0.613 10.011 1.00 86.06 271 PHE A CA 1
ATOM 2168 C C . PHE A 1 271 ? 4.942 -1.299 9.169 1.00 86.06 271 PHE A C 1
ATOM 2170 O O . PHE A 1 271 ? 5.322 -0.800 8.112 1.00 86.06 271 PHE A O 1
ATOM 2177 N N . THR A 1 272 ? 5.425 -2.463 9.611 1.00 88.88 272 THR A N 1
ATOM 2178 C CA . THR A 1 272 ? 6.494 -3.205 8.921 1.00 88.88 272 THR A CA 1
ATOM 2179 C C . THR A 1 272 ? 6.070 -3.672 7.533 1.00 88.88 272 THR A C 1
ATOM 2181 O O . THR A 1 272 ? 6.850 -3.550 6.589 1.00 88.88 272 THR A O 1
ATOM 2184 N N . SER A 1 273 ? 4.833 -4.147 7.369 1.00 88.88 273 SER A N 1
ATOM 2185 C CA . SER A 1 273 ? 4.309 -4.523 6.051 1.00 88.88 273 SER A CA 1
ATOM 2186 C C . SER A 1 273 ? 4.193 -3.320 5.113 1.00 88.88 273 SER A C 1
ATOM 2188 O O . SER A 1 273 ? 4.625 -3.411 3.964 1.00 88.88 273 SER A O 1
ATOM 2190 N N . GLY A 1 274 ? 3.691 -2.179 5.596 1.00 91.19 274 GLY A N 1
ATOM 2191 C CA . GLY A 1 274 ? 3.656 -0.933 4.829 1.00 91.19 274 GLY A CA 1
ATOM 2192 C C . GLY A 1 274 ? 5.054 -0.478 4.403 1.00 91.19 274 GLY A C 1
ATOM 2193 O O . GLY A 1 274 ? 5.285 -0.208 3.225 1.00 91.19 274 GLY A O 1
ATOM 2194 N N . ALA A 1 275 ? 6.013 -0.481 5.333 1.00 93.00 275 ALA A N 1
ATOM 2195 C CA . ALA A 1 275 ? 7.403 -0.119 5.062 1.00 93.00 275 ALA A CA 1
ATOM 2196 C C . ALA A 1 275 ? 8.058 -1.040 4.018 1.00 93.00 275 ALA A C 1
ATOM 2198 O O . ALA A 1 275 ? 8.728 -0.554 3.106 1.00 93.00 275 ALA A O 1
ATOM 2199 N N . LEU A 1 276 ? 7.829 -2.356 4.102 1.00 94.06 276 LEU A N 1
ATOM 2200 C CA . LEU A 1 276 ? 8.332 -3.316 3.116 1.00 94.06 276 LEU A CA 1
ATOM 2201 C C . LEU A 1 276 ? 7.739 -3.067 1.728 1.00 94.06 276 LEU A C 1
ATOM 2203 O O . LEU A 1 276 ? 8.485 -3.013 0.752 1.00 94.06 276 LEU A O 1
ATOM 2207 N N . VAL A 1 277 ? 6.421 -2.879 1.623 1.00 94.94 277 VAL A N 1
ATOM 2208 C CA . VAL A 1 277 ? 5.766 -2.606 0.334 1.00 94.94 277 VAL A CA 1
ATOM 2209 C C . VAL A 1 277 ? 6.297 -1.311 -0.284 1.00 94.94 277 VAL A C 1
ATOM 2211 O O . VAL A 1 277 ? 6.607 -1.294 -1.475 1.00 94.94 277 VAL A O 1
ATOM 2214 N N . ILE A 1 278 ? 6.484 -0.257 0.516 1.00 95.25 278 ILE A N 1
ATOM 2215 C CA . ILE A 1 278 ? 7.083 1.009 0.067 1.00 95.25 278 ILE A CA 1
ATOM 2216 C C . ILE A 1 278 ? 8.513 0.789 -0.440 1.00 95.25 278 ILE A C 1
ATOM 2218 O O . ILE A 1 278 ? 8.852 1.240 -1.535 1.00 95.25 278 ILE A O 1
ATOM 2222 N N . LEU A 1 279 ? 9.343 0.068 0.319 1.00 95.75 279 LEU A N 1
ATOM 2223 C CA . LEU A 1 279 ? 10.728 -0.222 -0.057 1.00 95.75 279 LEU A CA 1
ATOM 2224 C C . LEU A 1 279 ? 10.794 -0.959 -1.398 1.00 95.75 279 LEU A C 1
ATOM 2226 O O . LEU A 1 279 ? 11.559 -0.565 -2.279 1.00 95.75 279 LEU A O 1
ATOM 2230 N N . PHE A 1 280 ? 9.978 -1.998 -1.579 1.00 94.62 280 PHE A N 1
ATOM 2231 C CA . PHE A 1 280 ? 9.939 -2.756 -2.829 1.00 94.62 280 PHE A CA 1
ATOM 2232 C C . PHE A 1 280 ? 9.323 -1.968 -3.992 1.00 94.62 280 PHE A C 1
ATOM 2234 O O . PHE A 1 280 ? 9.739 -2.141 -5.134 1.00 94.62 280 PHE A O 1
ATOM 2241 N N . PHE A 1 281 ? 8.367 -1.075 -3.735 1.00 95.38 281 PHE A N 1
ATOM 2242 C CA . PHE A 1 281 ? 7.847 -0.175 -4.762 1.00 95.38 281 PHE A CA 1
ATOM 2243 C C . PHE A 1 281 ? 8.937 0.782 -5.261 1.00 95.38 281 PHE A C 1
ATOM 2245 O O . PHE A 1 281 ? 9.179 0.878 -6.466 1.00 95.38 281 PHE A O 1
ATOM 2252 N N . PHE A 1 282 ? 9.663 1.427 -4.344 1.00 95.69 282 PHE A N 1
ATOM 2253 C CA . PHE A 1 282 ? 10.768 2.309 -4.713 1.00 95.69 282 PHE A CA 1
ATOM 2254 C C . PHE A 1 282 ? 11.928 1.557 -5.362 1.00 95.69 282 PHE A C 1
ATOM 2256 O O . PHE A 1 282 ? 12.528 2.091 -6.290 1.00 95.69 282 PHE A O 1
ATOM 2263 N N . SER A 1 283 ? 12.229 0.322 -4.952 1.00 94.56 283 SER A N 1
ATOM 2264 C CA . SER A 1 283 ? 13.296 -0.454 -5.593 1.00 94.56 283 SER A CA 1
ATOM 2265 C C . SER A 1 283 ? 12.998 -0.728 -7.069 1.00 94.56 283 SER A C 1
ATOM 2267 O O . SER A 1 283 ? 13.906 -0.620 -7.891 1.00 94.56 283 SER A O 1
ATOM 2269 N N . VAL A 1 284 ? 11.737 -0.989 -7.438 1.00 93.94 284 VAL A N 1
ATOM 2270 C CA . VAL A 1 284 ? 11.317 -1.114 -8.846 1.00 93.94 284 VAL A CA 1
ATOM 2271 C C . VAL A 1 284 ? 11.565 0.189 -9.612 1.00 93.94 284 VAL A C 1
ATOM 2273 O O . VAL A 1 284 ? 12.097 0.143 -10.719 1.00 93.94 284 VAL A O 1
ATOM 2276 N N . LEU A 1 285 ? 11.239 1.345 -9.027 1.00 94.31 285 LEU A N 1
ATOM 2277 C CA . LEU A 1 285 ? 11.472 2.650 -9.659 1.00 94.31 285 LEU A CA 1
ATOM 2278 C C . LEU A 1 285 ? 12.966 2.971 -9.795 1.00 94.31 285 LEU A C 1
ATOM 2280 O O . LEU A 1 285 ? 13.397 3.467 -10.833 1.00 94.31 285 LEU A O 1
ATOM 2284 N N . VAL A 1 286 ? 13.775 2.637 -8.786 1.00 94.81 286 VAL A N 1
ATOM 2285 C CA . VAL A 1 286 ? 15.232 2.845 -8.808 1.00 94.81 286 VAL A CA 1
ATOM 2286 C C . VAL A 1 286 ? 15.876 2.121 -9.988 1.00 94.81 286 VAL A C 1
ATOM 2288 O O . VAL A 1 286 ? 16.810 2.664 -10.575 1.00 94.81 286 VAL A O 1
ATOM 2291 N N . VAL A 1 287 ? 15.363 0.952 -10.393 1.00 93.56 287 VAL A N 1
ATOM 2292 C CA . VAL A 1 287 ? 15.877 0.228 -11.569 1.00 93.56 287 VAL A CA 1
ATOM 2293 C C . VAL A 1 287 ? 15.788 1.068 -12.845 1.00 93.56 287 VAL A C 1
ATOM 2295 O O . VAL A 1 287 ? 16.700 1.000 -13.671 1.00 93.56 287 VAL A O 1
ATOM 2298 N N . GLU A 1 288 ? 14.753 1.898 -13.000 1.00 91.75 288 GLU A N 1
ATOM 2299 C CA . GLU A 1 288 ? 14.628 2.779 -14.168 1.00 91.75 288 GLU A CA 1
ATOM 2300 C C . GLU A 1 288 ? 15.670 3.899 -14.185 1.00 91.75 288 GLU A C 1
ATOM 2302 O O . GLU A 1 288 ? 16.060 4.355 -15.261 1.00 91.75 288 GLU A O 1
ATOM 2307 N N . CYS A 1 289 ? 16.132 4.318 -13.007 1.00 92.25 289 CYS A N 1
ATOM 2308 C CA . CYS A 1 289 ? 17.106 5.391 -12.829 1.00 92.25 289 CYS A CA 1
ATOM 2309 C C . CYS A 1 289 ? 18.562 4.916 -12.949 1.00 92.25 289 CYS A C 1
ATOM 2311 O O . CYS A 1 289 ? 19.477 5.739 -12.903 1.00 92.25 289 CYS A O 1
ATOM 2313 N N . LEU A 1 290 ? 18.808 3.607 -13.085 1.00 92.88 290 LEU A N 1
ATOM 2314 C CA . LEU A 1 290 ? 20.167 3.074 -13.181 1.00 92.88 290 LEU A CA 1
ATOM 2315 C C . LEU A 1 290 ? 20.859 3.590 -14.453 1.00 92.88 290 LEU A C 1
ATOM 2317 O O . LEU A 1 290 ? 20.251 3.591 -15.524 1.00 92.88 290 LEU A O 1
ATOM 2321 N N . PRO A 1 291 ? 22.138 3.999 -14.388 1.00 88.81 291 PRO A N 1
ATOM 2322 C CA . PRO A 1 291 ? 22.772 4.790 -15.444 1.00 88.81 291 PRO A CA 1
ATOM 2323 C C . PRO A 1 291 ? 22.847 4.065 -16.792 1.00 88.81 291 PRO A C 1
ATOM 2325 O O . PRO A 1 291 ? 22.630 4.683 -17.830 1.00 88.81 291 PRO A O 1
ATOM 2328 N N . TRP A 1 292 ? 23.074 2.747 -16.797 1.00 87.44 292 TRP A N 1
ATOM 2329 C CA . TRP A 1 292 ? 23.112 1.938 -18.026 1.00 87.44 292 TRP A CA 1
ATOM 2330 C C . TRP A 1 292 ? 21.753 1.801 -18.723 1.00 87.44 292 TRP A C 1
ATOM 2332 O O . TRP A 1 292 ? 21.691 1.365 -19.872 1.00 87.44 292 TRP A O 1
ATOM 2342 N N . HIS A 1 293 ? 20.672 2.140 -18.023 1.00 88.38 293 HIS A N 1
ATOM 2343 C CA . HIS A 1 293 ? 19.297 2.001 -18.483 1.00 88.38 293 HIS A CA 1
ATOM 2344 C C . HIS A 1 293 ? 18.652 3.363 -18.745 1.00 88.38 293 HIS A C 1
ATOM 2346 O O . HIS A 1 293 ? 18.066 3.572 -19.805 1.00 88.38 293 HIS A O 1
ATOM 2352 N N . ALA A 1 294 ? 18.829 4.315 -17.828 1.00 88.69 294 ALA A N 1
ATOM 2353 C CA . ALA A 1 294 ? 18.346 5.686 -17.948 1.00 88.69 294 ALA A CA 1
ATOM 2354 C C . ALA A 1 294 ? 19.003 6.432 -19.116 1.00 88.69 294 ALA A C 1
ATOM 2356 O O . ALA A 1 294 ? 18.318 7.107 -19.878 1.00 88.69 294 ALA A O 1
ATOM 2357 N N . LEU A 1 295 ? 20.319 6.269 -19.298 1.00 87.12 295 LEU A N 1
ATOM 2358 C CA . LEU A 1 295 ? 21.094 6.947 -20.345 1.00 87.12 295 LEU A CA 1
ATOM 2359 C C . LEU A 1 295 ? 21.187 6.135 -21.645 1.00 87.12 295 LEU A C 1
ATOM 2361 O O . LEU A 1 295 ? 22.008 6.438 -22.513 1.00 87.12 295 LEU A O 1
ATOM 2365 N N . LYS A 1 296 ? 20.386 5.072 -21.785 1.00 86.81 296 LYS A N 1
ATOM 2366 C CA . LYS A 1 296 ? 20.438 4.211 -22.965 1.00 86.81 296 LYS A CA 1
ATOM 2367 C C . LYS A 1 296 ? 19.815 4.913 -24.171 1.00 86.81 296 LYS A C 1
ATOM 2369 O O . LYS A 1 296 ? 18.625 5.220 -24.174 1.00 86.81 296 LYS A O 1
ATOM 2374 N N . VAL A 1 297 ? 20.619 5.068 -25.221 1.00 84.75 297 VAL A N 1
ATOM 2375 C CA . VAL A 1 297 ? 20.190 5.514 -26.551 1.00 84.75 297 VAL A CA 1
ATOM 2376 C C . VAL A 1 297 ? 20.493 4.410 -27.552 1.00 84.75 297 VAL A C 1
ATOM 2378 O O . VAL A 1 297 ? 21.577 3.821 -27.518 1.00 84.75 297 VAL A O 1
ATOM 2381 N N . PHE A 1 298 ? 19.536 4.117 -28.426 1.00 84.94 298 PHE A N 1
ATOM 2382 C CA . PHE A 1 298 ? 19.761 3.244 -29.571 1.00 84.94 298 PHE A CA 1
ATOM 2383 C C . PHE A 1 298 ? 20.110 4.084 -30.801 1.00 84.94 298 PHE A C 1
ATOM 2385 O O . PHE A 1 298 ? 19.540 5.167 -30.964 1.00 84.94 298 PHE A O 1
ATOM 2392 N N . PRO A 1 299 ? 21.022 3.600 -31.666 1.00 80.06 299 PRO A N 1
ATOM 2393 C CA . PRO A 1 299 ? 21.275 4.252 -32.944 1.00 80.06 299 PRO A CA 1
ATOM 2394 C C . PRO A 1 299 ? 19.967 4.346 -33.736 1.00 80.06 299 PRO A C 1
ATOM 2396 O O . PRO A 1 299 ? 19.134 3.431 -33.689 1.00 80.06 299 PRO A O 1
ATOM 2399 N N . GLY A 1 300 ? 19.777 5.469 -34.425 1.00 69.06 300 GLY A N 1
ATOM 2400 C CA . GLY A 1 300 ? 18.632 5.676 -35.297 1.00 69.06 300 GLY A CA 1
ATOM 2401 C C . GLY A 1 300 ? 18.618 4.622 -36.400 1.00 69.06 300 GLY A C 1
ATOM 2402 O O . GLY A 1 300 ? 19.660 4.215 -36.912 1.00 69.06 300 GLY A O 1
ATOM 2403 N N . VAL A 1 301 ? 17.428 4.152 -36.781 1.00 58.88 301 VAL A N 1
ATOM 2404 C CA . VAL A 1 301 ? 17.276 3.292 -37.962 1.00 58.88 301 VAL A CA 1
ATOM 2405 C C . VAL A 1 301 ? 17.355 4.188 -39.197 1.00 58.88 301 VAL A C 1
ATOM 2407 O O . VAL A 1 301 ? 16.353 4.463 -39.847 1.00 58.88 301 VAL A O 1
ATOM 2410 N N . ILE A 1 302 ? 18.544 4.703 -39.503 1.00 47.50 302 ILE A N 1
ATOM 2411 C CA . ILE A 1 302 ? 18.832 5.216 -40.837 1.00 47.50 302 ILE A CA 1
ATOM 2412 C C . ILE A 1 302 ? 19.307 4.009 -41.639 1.00 47.50 302 ILE A C 1
ATOM 2414 O O . ILE A 1 302 ? 20.492 3.680 -41.646 1.00 47.50 302 ILE A O 1
ATOM 2418 N N . SER A 1 303 ? 18.376 3.322 -42.304 1.00 40.12 303 SER A N 1
ATOM 2419 C CA . SER A 1 303 ? 18.766 2.553 -43.482 1.00 40.12 303 SER A CA 1
ATOM 2420 C C . SER A 1 303 ? 19.271 3.561 -44.515 1.00 40.12 303 SER A C 1
ATOM 2422 O O . SER A 1 303 ? 18.485 4.344 -45.055 1.00 40.12 303 SER A O 1
ATOM 2424 N N . ARG A 1 304 ? 20.582 3.592 -44.731 1.00 36.31 304 ARG A N 1
ATOM 2425 C CA . ARG A 1 304 ? 21.128 3.954 -46.037 1.00 36.31 304 ARG A CA 1
ATOM 2426 C C . ARG A 1 304 ? 21.291 2.680 -46.840 1.00 36.31 304 ARG A C 1
ATOM 2428 O O . ARG A 1 304 ? 21.733 1.683 -46.227 1.00 36.31 304 ARG A O 1
#

Sequence (304 aa):
MSPYQLGRRYERLLFFSGPLTLVAIFVLLIAFTSTTQNERVIAKCLDLAVSTLKTNDALLTSTWVEYQAEKNKSKYYVNAYKYELSKVWIPISIHSGCYTDIDKFLEQGADTNPRDLATSLSKKAVDLKNTPLQFYGIEIPDKADIGVFSTRIKIKFDSLAIALQISLAPILVIWLGSLYSTRFRESLLIGKASHIYFMFPHLVNLYPAIDIPSLRKRSLIAYWFPPAMIICIIYTLIRLLLISFIVGPVVVCYLLSLYLLPISSIGWVSFTSGALVILFFFSVLVVECLPWHALKVFPGVISR

Organism: NCBI:txid748120

pLDDT: mean 79.48, std 11.94, range [36.31, 95.75]

Secondary structure (DSSP, 8-state):
--HHHHHHHHHHHHHTHHHHHHHHHHHHHHHHHHHH-HHHHHHHHHHHHHHHHHHTHHHHHHHHHHHHHHHTT-TT---HHHHHHHHHS--TTS-HHHHHHHHHHHHHHTTS-HHHHHHHHHHHHHHHTTSPEEETTEEE-SEEEEEETTEEEEEEHHHHHHHHHHHHHHHHHHHHHHHHHHHHHHHHHHHH-SSGGGS---TT----B-------S--HHHHHS-HHHHHHHHHHHHHHHHHHHHHHHHHHHHHHHHHHS--TT-HHHHHHHHHHHHHHHHHHHHHHT-HHHHT--BPP----